Protein AF-0000000070577132 (afdb_homodimer)

Nearest PDB structures (foldseek):
  1qhw-assembly1_A  TM=9.443E-01  e=2.999E-15  Rattus norvegicus
  7ov3-assembly1_A  TM=9.153E-01  e=2.096E-15  Sus scrofa
  1qfc-assembly1_A  TM=9.302E-01  e=2.508E-15  Rattus norvegicus
  2bq8-assembly1_X  TM=9.328E-01  e=5.587E-14  Homo sapiens
  3tgh-assembly1_A  TM=8.267E-01  e=1.141E-06  Plasmodium falciparum 3D7

Sequence (304 aa):
MASCESLRGIHAGLPPLLNLRARYVLVAGHYPIYSACSHGTTKCLERDLDPLLRKYRVNAYLAGHDHDLQHIRPERRGWNVEYFISGCTNFINPSLIHRRSLPRNSLKFAWASVFSYGGFAYMEVAEDSMAITFYDSGAKVLHENVMKPRPPMASCESLRGIHAGLPPLLNLRARYVLVAGHYPIYSACSHGTTKCLERDLDPLLRKYRVNAYLAGHDHDLQHIRPERRGWNVEYFISGCTNFINPSLIHRRSLPRNSLKFAWASVFSYGGFAYMEVAEDSMAITFYDSGAKVLHENVMKPRPP

Structure (mmCIF, N/CA/C/O backbone):
data_AF-0000000070577132-model_v1
#
loop_
_entity.id
_entity.type
_entity.pdbx_description
1 polymer 'Tartrate-resistant acid phosphatase type 5'
#
loop_
_atom_site.group_PDB
_atom_site.id
_atom_site.type_symbol
_atom_site.label_atom_id
_atom_site.label_alt_id
_atom_site.label_comp_id
_atom_site.label_asym_id
_atom_site.label_entity_id
_atom_site.label_seq_id
_atom_site.pdbx_PDB_ins_code
_atom_site.Cartn_x
_atom_site.Cartn_y
_atom_site.Cartn_z
_atom_site.occupancy
_atom_site.B_iso_or_equiv
_atom_site.auth_seq_id
_atom_site.auth_comp_id
_atom_site.auth_asym_id
_atom_site.auth_atom_id
_atom_site.pdbx_PDB_model_num
ATOM 1 N N . MET A 1 1 ? 8.227 -1.391 4.902 1 36.41 1 MET A N 1
ATOM 2 C CA . MET A 1 1 ? 8.219 -2.396 3.844 1 36.41 1 MET A CA 1
ATOM 3 C C . MET A 1 1 ? 9.188 -3.531 4.16 1 36.41 1 MET A C 1
ATOM 5 O O . MET A 1 1 ? 10.328 -3.287 4.539 1 36.41 1 MET A O 1
ATOM 9 N N . ALA A 1 2 ? 8.727 -4.742 4.41 1 41.41 2 ALA A N 1
ATOM 10 C CA . ALA A 1 2 ? 9.43 -5.875 5.008 1 41.41 2 ALA A CA 1
ATOM 11 C C . ALA A 1 2 ? 10.641 -6.277 4.172 1 41.41 2 ALA A C 1
ATOM 13 O O . ALA A 1 2 ? 10.555 -6.363 2.943 1 41.41 2 ALA A O 1
ATOM 14 N N . SER A 1 3 ? 11.859 -5.941 4.707 1 47.25 3 SER A N 1
ATOM 15 C CA . SER A 1 3 ? 13.047 -6.68 4.301 1 47.25 3 SER A CA 1
ATOM 16 C C . SER A 1 3 ? 13.195 -7.977 5.09 1 47.25 3 SER A C 1
ATOM 18 O O . SER A 1 3 ? 12.469 -8.203 6.059 1 47.25 3 SER A O 1
ATOM 20 N N . CYS A 1 4 ? 14.008 -8.844 4.547 1 47.47 4 CYS A N 1
ATOM 21 C CA . CYS A 1 4 ? 14.25 -10.109 5.234 1 47.47 4 CYS A CA 1
ATOM 22 C C . CYS A 1 4 ? 14.398 -9.891 6.734 1 47.47 4 CYS A C 1
ATOM 24 O O . CYS A 1 4 ? 13.953 -10.711 7.535 1 47.47 4 CYS A O 1
ATOM 26 N N . GLU A 1 5 ? 15 -8.93 7 1 51.16 5 GLU A N 1
ATOM 27 C CA . GLU A 1 5 ? 15.273 -8.656 8.406 1 51.16 5 GLU A CA 1
ATOM 28 C C . GLU A 1 5 ? 14.023 -8.18 9.133 1 51.16 5 GLU A C 1
ATOM 30 O O . GLU A 1 5 ? 13.852 -8.438 10.328 1 51.16 5 GLU A O 1
ATOM 35 N N . SER A 1 6 ? 13.242 -7.555 8.328 1 51.38 6 SER A N 1
ATOM 36 C CA . SER A 1 6 ? 12.055 -6.969 8.93 1 51.38 6 SER A CA 1
ATOM 37 C C . SER A 1 6 ? 10.992 -8.031 9.211 1 51.38 6 SER A C 1
ATOM 39 O O . SER A 1 6 ? 10.023 -7.773 9.922 1 51.38 6 SER A O 1
ATOM 41 N N . LEU A 1 7 ? 11.094 -9.117 8.648 1 53.75 7 LEU A N 1
ATOM 42 C CA . LEU A 1 7 ? 10.156 -10.227 8.773 1 53.75 7 LEU A CA 1
ATOM 43 C C . LEU A 1 7 ? 10.016 -10.672 10.219 1 53.75 7 LEU A C 1
ATOM 45 O O . LEU A 1 7 ? 8.953 -11.148 10.633 1 53.75 7 LEU A O 1
ATOM 49 N N . ARG A 1 8 ? 11.156 -10.562 10.891 1 50.19 8 ARG A N 1
ATOM 50 C CA . ARG A 1 8 ? 11.07 -10.969 12.289 1 50.19 8 ARG A CA 1
ATOM 51 C C . ARG A 1 8 ? 10 -10.172 13.031 1 50.19 8 ARG A C 1
ATOM 53 O O . ARG A 1 8 ? 9.305 -10.711 13.898 1 50.19 8 ARG A O 1
ATOM 60 N N . GLY A 1 9 ? 9.977 -9.039 12.711 1 51.53 9 GLY A N 1
ATOM 61 C CA . GLY A 1 9 ? 8.961 -8.219 13.352 1 51.53 9 GLY A CA 1
ATOM 62 C C . GLY A 1 9 ? 7.547 -8.625 12.977 1 51.53 9 GLY A C 1
ATOM 63 O O . GLY A 1 9 ? 6.645 -8.594 13.812 1 51.53 9 GLY A O 1
ATOM 64 N N . ILE A 1 10 ? 7.375 -9.031 11.758 1 55.78 10 ILE A N 1
ATOM 65 C CA . ILE A 1 10 ? 6.047 -9.422 11.305 1 55.78 10 ILE A CA 1
ATOM 66 C C . ILE A 1 10 ? 5.629 -10.727 11.992 1 55.78 10 ILE A C 1
ATOM 68 O O . ILE A 1 10 ? 4.477 -10.875 12.398 1 55.78 10 ILE A O 1
ATOM 72 N N . HIS A 1 11 ? 6.637 -11.57 12.055 1 56.22 11 HIS A N 1
ATOM 73 C CA . HIS A 1 11 ? 6.309 -12.82 12.727 1 56.22 11 HIS A CA 1
ATOM 74 C C . HIS A 1 11 ? 5.766 -12.57 14.125 1 56.22 11 HIS A C 1
ATOM 76 O O . HIS A 1 11 ? 4.801 -13.211 14.547 1 56.22 11 HIS A O 1
ATOM 82 N N . ALA A 1 12 ? 6.496 -11.719 14.758 1 53.72 12 ALA A N 1
ATOM 83 C CA . ALA A 1 12 ? 6.125 -11.469 16.141 1 53.72 12 ALA A CA 1
ATOM 84 C C . ALA A 1 12 ? 4.855 -10.617 16.234 1 53.72 12 ALA A C 1
ATOM 86 O O . ALA A 1 12 ? 4.094 -10.727 17.188 1 53.72 12 ALA A O 1
ATOM 87 N N . GLY A 1 13 ? 4.59 -9.953 15.25 1 54.59 13 GLY A N 1
ATOM 88 C CA . GLY A 1 13 ? 3.504 -8.992 15.32 1 54.59 13 GLY A CA 1
ATOM 89 C C . GLY A 1 13 ? 2.283 -9.406 14.523 1 54.59 13 GLY A C 1
ATOM 90 O O . GLY A 1 13 ? 1.182 -8.906 14.75 1 54.59 13 GLY A O 1
ATOM 91 N N . LEU A 1 14 ? 2.465 -10.273 13.539 1 60.56 14 LEU A N 1
ATOM 92 C CA . LEU A 1 14 ? 1.368 -10.602 12.641 1 60.56 14 LEU A CA 1
ATOM 93 C C . LEU A 1 14 ? 0.233 -11.289 13.383 1 60.56 14 LEU A C 1
ATOM 95 O O . LEU A 1 14 ? -0.936 -10.938 13.211 1 60.56 14 LEU A O 1
ATOM 99 N N . PRO A 1 15 ? 0.537 -12.266 14.195 1 58.59 15 PRO A N 1
ATOM 100 C CA . PRO A 1 15 ? -0.581 -13.031 14.75 1 58.59 15 PRO A CA 1
ATOM 101 C C . PRO A 1 15 ? -1.538 -12.172 15.57 1 58.59 15 PRO A C 1
ATOM 103 O O . PRO A 1 15 ? -2.756 -12.25 15.391 1 58.59 15 PRO A O 1
ATOM 106 N N . PRO A 1 16 ? -1.049 -11.508 16.406 1 55.69 16 PRO A N 1
ATOM 107 C CA . PRO A 1 16 ? -1.986 -10.742 17.234 1 55.69 16 PRO A CA 1
ATOM 108 C C . PRO A 1 16 ? -2.729 -9.672 16.438 1 55.69 16 PRO A C 1
ATOM 110 O O . PRO A 1 16 ? -3.82 -9.25 16.844 1 55.69 16 PRO A O 1
ATOM 113 N N . LEU A 1 17 ? -2.146 -9.461 15.359 1 58.22 17 LEU A N 1
ATOM 114 C CA . LEU A 1 17 ? -2.709 -8.336 14.617 1 58.22 17 LEU A CA 1
ATOM 115 C C . LEU A 1 17 ? -3.738 -8.82 13.602 1 58.22 17 LEU A C 1
ATOM 117 O O . LEU A 1 17 ? -4.621 -8.055 13.195 1 58.22 17 LEU A O 1
ATOM 121 N N . LEU A 1 18 ? -3.484 -10.062 13.391 1 63.53 18 LEU A N 1
ATOM 122 C CA . LEU A 1 18 ? -4.438 -10.547 12.398 1 63.53 18 LEU A CA 1
ATOM 123 C C . LEU A 1 18 ? -5.762 -10.93 13.062 1 63.53 18 LEU A C 1
ATOM 125 O O . LEU A 1 18 ? -5.801 -11.812 13.922 1 63.53 18 LEU A O 1
ATOM 129 N N . ASN A 1 19 ? -6.633 -10.031 12.883 1 67.12 19 ASN A N 1
ATOM 130 C CA . ASN A 1 19 ? -8.023 -10.281 13.258 1 67.12 19 ASN A CA 1
ATOM 131 C C . ASN A 1 19 ? -8.609 -11.445 12.461 1 67.12 19 ASN A C 1
ATOM 133 O O . ASN A 1 19 ? -8.852 -11.32 11.258 1 67.12 19 ASN A O 1
ATOM 137 N N . LEU A 1 20 ? -8.812 -12.5 13.125 1 67.19 20 LEU A N 1
ATOM 138 C CA . LEU A 1 20 ? -9.32 -13.711 12.477 1 67.19 20 LEU A CA 1
ATOM 139 C C . LEU A 1 20 ? -10.727 -13.484 11.93 1 67.19 20 LEU A C 1
ATOM 141 O O . LEU A 1 20 ? -11.195 -14.234 11.078 1 67.19 20 LEU A O 1
ATOM 145 N N . ARG A 1 21 ? -11.32 -12.469 12.336 1 78 21 ARG A N 1
ATOM 146 C CA . ARG A 1 21 ? -12.688 -12.219 11.891 1 78 21 ARG A CA 1
ATOM 147 C C . ARG A 1 21 ? -12.711 -11.305 10.672 1 78 21 ARG A C 1
ATOM 149 O O . ARG A 1 21 ? -13.773 -11.07 10.086 1 78 21 ARG A O 1
ATOM 156 N N . ALA A 1 22 ? -11.562 -10.922 10.305 1 89.12 22 ALA A N 1
ATOM 157 C CA . ALA A 1 22 ? -11.523 -10.031 9.148 1 89.12 22 ALA A CA 1
ATOM 158 C C . ALA A 1 22 ? -11.938 -10.766 7.875 1 89.12 22 ALA A C 1
ATOM 160 O O . ALA A 1 22 ? -11.531 -11.914 7.648 1 89.12 22 ALA A O 1
ATOM 161 N N . ARG A 1 23 ? -12.797 -10.125 7.094 1 92.62 23 ARG A N 1
ATOM 162 C CA . ARG A 1 23 ? -13.242 -10.719 5.84 1 92.62 23 ARG A CA 1
ATOM 163 C C . ARG A 1 23 ? -12.109 -10.758 4.816 1 92.62 23 ARG A C 1
ATOM 165 O O . ARG A 1 23 ? -12.055 -11.648 3.973 1 92.62 23 ARG A O 1
ATOM 172 N N . TYR A 1 24 ? -11.25 -9.727 4.914 1 95.38 24 TYR A N 1
ATOM 173 C CA . TYR A 1 24 ? -10.086 -9.633 4.031 1 95.38 24 TYR A CA 1
ATOM 174 C C . TYR A 1 24 ? -8.828 -9.289 4.82 1 95.38 24 TYR A C 1
ATOM 176 O O . TYR A 1 24 ? -8.875 -8.492 5.758 1 95.38 24 TYR A O 1
ATOM 184 N N . VAL A 1 25 ? -7.766 -9.891 4.426 1 93.06 25 VAL A N 1
ATOM 185 C CA . VAL A 1 25 ? -6.457 -9.555 4.973 1 93.06 25 VAL A CA 1
ATOM 186 C C . VAL A 1 25 ? -5.48 -9.258 3.84 1 93.06 25 VAL A C 1
ATOM 188 O O . VAL A 1 25 ? -5.32 -10.062 2.92 1 93.06 25 VAL A O 1
ATOM 191 N N . LEU A 1 26 ? -4.895 -8.047 3.873 1 93.12 26 LEU A N 1
ATOM 192 C CA . LEU A 1 26 ? -3.871 -7.625 2.924 1 93.12 26 LEU A CA 1
ATOM 193 C C . LEU A 1 26 ? -2.541 -7.379 3.629 1 93.12 26 LEU A C 1
ATOM 195 O O . LEU A 1 26 ? -2.512 -6.828 4.73 1 93.12 26 LEU A O 1
ATOM 199 N N . VAL A 1 27 ? -1.52 -7.824 3.025 1 89.88 27 VAL A N 1
ATOM 200 C CA . VAL A 1 27 ? -0.17 -7.543 3.506 1 89.88 27 VAL A CA 1
ATOM 201 C C . VAL A 1 27 ? 0.617 -6.801 2.428 1 89.88 27 VAL A C 1
ATOM 203 O O . VAL A 1 27 ? 0.573 -7.168 1.252 1 89.88 27 VAL A O 1
ATOM 206 N N . ALA A 1 28 ? 1.258 -5.719 2.812 1 88.88 28 ALA A N 1
ATOM 207 C CA . ALA A 1 28 ? 2.051 -4.949 1.856 1 88.88 28 ALA A CA 1
ATOM 208 C C . ALA A 1 28 ? 3.514 -4.887 2.285 1 88.88 28 ALA A C 1
ATOM 210 O O . ALA A 1 28 ? 3.814 -4.695 3.467 1 88.88 28 ALA A O 1
ATOM 211 N N . GLY A 1 29 ? 4.398 -5.047 1.324 1 82.56 29 GLY A N 1
ATOM 212 C CA . GLY A 1 29 ? 5.836 -4.953 1.53 1 82.56 29 GLY A CA 1
ATOM 213 C C . GLY A 1 29 ? 6.562 -4.297 0.371 1 82.56 29 GLY A C 1
ATOM 214 O O . GLY A 1 29 ? 5.988 -4.105 -0.702 1 82.56 29 GLY A O 1
ATOM 215 N N . HIS A 1 30 ? 7.805 -3.98 0.613 1 79.5 30 HIS A N 1
ATOM 216 C CA . HIS A 1 30 ? 8.594 -3.318 -0.419 1 79.5 30 HIS A CA 1
ATOM 217 C C . HIS A 1 30 ? 9.008 -4.297 -1.513 1 79.5 30 HIS A C 1
ATOM 219 O O . HIS A 1 30 ? 8.766 -4.051 -2.697 1 79.5 30 HIS A O 1
ATOM 225 N N . TYR A 1 31 ? 9.539 -5.449 -1.028 1 83.06 31 TYR A N 1
ATOM 226 C CA . TYR A 1 31 ? 10.047 -6.422 -1.99 1 83.06 31 TYR A CA 1
ATOM 227 C C . TYR A 1 31 ? 8.977 -7.449 -2.344 1 83.06 31 TYR A C 1
ATOM 229 O O . TYR A 1 31 ? 8.234 -7.906 -1.474 1 83.06 31 TYR A O 1
ATOM 237 N N . PRO A 1 32 ? 8.984 -7.789 -3.648 1 86.19 32 PRO A N 1
ATOM 238 C CA . PRO A 1 32 ? 8.086 -8.883 -4.02 1 86.19 32 PRO A CA 1
ATOM 239 C C . PRO A 1 32 ? 8.57 -10.242 -3.518 1 86.19 32 PRO A C 1
ATOM 241 O O . PRO A 1 32 ? 9.781 -10.5 -3.49 1 86.19 32 PRO A O 1
ATOM 244 N N . ILE A 1 33 ? 7.621 -11.031 -3.055 1 87.56 33 ILE A N 1
ATOM 245 C CA . ILE A 1 33 ? 7.961 -12.422 -2.771 1 87.56 33 ILE A CA 1
ATOM 246 C C . ILE A 1 33 ? 8.258 -13.156 -4.074 1 87.56 33 ILE A C 1
ATOM 248 O O . ILE A 1 33 ? 9.312 -13.773 -4.223 1 87.56 33 ILE A O 1
ATOM 252 N N . TYR A 1 34 ? 7.34 -12.984 -5 1 87.5 34 TYR A N 1
ATOM 253 C CA . TYR A 1 34 ? 7.492 -13.508 -6.352 1 87.5 34 TYR A CA 1
ATOM 254 C C . TYR A 1 34 ? 7.555 -12.383 -7.371 1 87.5 34 TYR A C 1
ATOM 256 O O . TYR A 1 34 ? 6.785 -11.422 -7.289 1 87.5 34 TYR A O 1
ATOM 264 N N . SER A 1 35 ? 8.438 -12.508 -8.297 1 87.69 35 SER A N 1
ATOM 265 C CA . SER A 1 35 ? 8.5 -11.555 -9.398 1 87.69 35 SER A CA 1
ATOM 266 C C . SER A 1 35 ? 9.125 -12.18 -10.633 1 87.69 35 SER A C 1
ATOM 268 O O . SER A 1 35 ? 10.117 -12.914 -10.531 1 87.69 35 SER A O 1
ATOM 270 N N . ALA A 1 36 ? 8.523 -11.953 -11.695 1 86.44 36 ALA A N 1
ATOM 271 C CA . ALA A 1 36 ? 9.07 -12.414 -12.969 1 86.44 36 ALA A CA 1
ATOM 272 C C . ALA A 1 36 ? 10.102 -11.422 -13.516 1 86.44 36 ALA A C 1
ATOM 274 O O . ALA A 1 36 ? 10.836 -11.742 -14.453 1 86.44 36 ALA A O 1
ATOM 275 N N . CYS A 1 37 ? 10.164 -10.266 -12.945 1 82.44 37 CYS A N 1
ATOM 276 C CA . CYS A 1 37 ? 10.984 -9.188 -13.484 1 82.44 37 CYS A CA 1
ATOM 277 C C . CYS A 1 37 ? 12.391 -9.234 -12.898 1 82.44 37 CYS A C 1
ATOM 279 O O . CYS A 1 37 ? 12.828 -10.266 -12.391 1 82.44 37 CYS A O 1
ATOM 281 N N . SER A 1 38 ? 13.18 -8.172 -12.969 1 74.38 38 SER A N 1
ATOM 282 C CA . SER A 1 38 ? 14.617 -8.148 -12.719 1 74.38 38 SER A CA 1
ATOM 283 C C . SER A 1 38 ? 14.938 -8.523 -11.281 1 74.38 38 SER A C 1
ATOM 285 O O . SER A 1 38 ? 15.953 -9.164 -11.008 1 74.38 38 SER A O 1
ATOM 287 N N . HIS A 1 39 ? 14.156 -8.141 -10.359 1 75.75 39 HIS A N 1
ATOM 288 C CA . HIS A 1 39 ? 14.398 -8.477 -8.961 1 75.75 39 HIS A CA 1
ATOM 289 C C . HIS A 1 39 ? 14.258 -9.977 -8.719 1 75.75 39 HIS A C 1
ATOM 291 O O . HIS A 1 39 ? 15.047 -10.57 -7.977 1 75.75 39 HIS A O 1
ATOM 297 N N . GLY A 1 40 ? 13.234 -10.484 -9.375 1 80.44 40 GLY A N 1
ATOM 298 C CA . GLY A 1 40 ? 12.969 -11.898 -9.188 1 80.44 40 GLY A CA 1
ATOM 299 C C . GLY A 1 40 ? 12.352 -12.227 -7.844 1 80.44 40 GLY A C 1
ATOM 300 O O . GLY A 1 40 ? 11.883 -11.328 -7.137 1 80.44 40 GLY A O 1
ATOM 301 N N . THR A 1 41 ? 12.367 -13.5 -7.582 1 83.38 41 THR A N 1
ATOM 302 C CA . THR A 1 41 ? 11.805 -13.984 -6.328 1 83.38 41 THR A CA 1
ATOM 303 C C . THR A 1 41 ? 12.75 -13.695 -5.164 1 83.38 41 THR A C 1
ATOM 305 O O . THR A 1 41 ? 13.961 -13.898 -5.277 1 83.38 41 THR A O 1
ATOM 308 N N . THR A 1 42 ? 12.164 -13.133 -4.102 1 84.12 42 THR A N 1
ATOM 309 C CA . THR A 1 42 ? 12.945 -12.922 -2.887 1 84.12 42 THR A CA 1
ATOM 310 C C . THR A 1 42 ? 12.961 -14.188 -2.033 1 84.12 42 THR A C 1
ATOM 312 O O . THR A 1 42 ? 11.992 -14.484 -1.332 1 84.12 42 THR A O 1
ATOM 315 N N . LYS A 1 43 ? 14.055 -14.82 -1.918 1 83.81 43 LYS A N 1
ATOM 316 C CA . LYS A 1 43 ? 14.156 -16.172 -1.385 1 83.81 43 LYS A CA 1
ATOM 317 C C . LYS A 1 43 ? 13.805 -16.203 0.101 1 83.81 43 LYS A C 1
ATOM 319 O O . LYS A 1 43 ? 13.133 -17.125 0.566 1 83.81 43 LYS A O 1
ATOM 324 N N . CYS A 1 44 ? 14.273 -15.273 0.823 1 83.62 44 CYS A N 1
ATOM 325 C CA . CYS A 1 44 ? 14.008 -15.289 2.258 1 83.62 44 CYS A CA 1
ATOM 326 C C . CYS A 1 44 ? 12.523 -15.07 2.539 1 83.62 44 CYS A C 1
ATOM 328 O O . CYS A 1 44 ? 11.969 -15.68 3.453 1 83.62 44 CYS A O 1
ATOM 330 N N . LEU A 1 45 ? 11.891 -14.234 1.741 1 85 45 LEU A N 1
ATOM 331 C CA . LEU A 1 45 ? 10.461 -13.992 1.922 1 85 45 LEU A CA 1
ATOM 332 C C . LEU A 1 45 ? 9.648 -15.211 1.491 1 85 45 LEU A C 1
ATOM 334 O O . LEU A 1 45 ? 8.648 -15.547 2.125 1 85 45 LEU A O 1
ATOM 338 N N . GLU A 1 46 ? 10.07 -15.781 0.44 1 87.31 46 GLU A N 1
ATOM 339 C CA . GLU A 1 46 ? 9.406 -17 -0.004 1 87.31 46 GLU A CA 1
ATOM 340 C C . GLU A 1 46 ? 9.469 -18.078 1.068 1 87.31 46 GLU A C 1
ATOM 342 O O . GLU A 1 46 ? 8.477 -18.766 1.333 1 87.31 46 GLU A O 1
ATOM 347 N N . ARG A 1 47 ? 10.562 -18.156 1.696 1 87.12 47 ARG A N 1
ATOM 348 C CA . ARG A 1 47 ? 10.797 -19.203 2.686 1 87.12 47 ARG A CA 1
ATOM 349 C C . ARG A 1 47 ? 10.086 -18.891 3.998 1 87.12 47 ARG A C 1
ATOM 351 O O . ARG A 1 47 ? 9.477 -19.766 4.609 1 87.12 47 ARG A O 1
ATOM 358 N N . ASP A 1 48 ? 10.133 -17.609 4.387 1 85.19 48 ASP A N 1
ATOM 359 C CA . ASP A 1 48 ? 9.758 -17.297 5.762 1 85.19 48 ASP A CA 1
ATOM 360 C C . ASP A 1 48 ? 8.383 -16.641 5.82 1 85.19 48 ASP A C 1
ATOM 362 O O . ASP A 1 48 ? 7.652 -16.797 6.805 1 85.19 48 ASP A O 1
ATOM 366 N N . LEU A 1 49 ? 8.047 -15.922 4.793 1 86.75 49 LEU A N 1
ATOM 367 C CA . LEU A 1 49 ? 6.816 -15.141 4.855 1 86.75 49 LEU A CA 1
ATOM 368 C C . LEU A 1 49 ? 5.688 -15.844 4.113 1 86.75 49 LEU A C 1
ATOM 370 O O . LEU A 1 49 ? 4.547 -15.875 4.586 1 86.75 49 LEU A O 1
ATOM 374 N N . ASP A 1 50 ? 5.996 -16.438 3.012 1 88.5 50 ASP A N 1
ATOM 375 C CA . ASP A 1 50 ? 4.973 -17.047 2.16 1 88.5 50 ASP A CA 1
ATOM 376 C C . ASP A 1 50 ? 4.156 -18.078 2.936 1 88.5 50 ASP A C 1
ATOM 378 O O . ASP A 1 50 ? 2.922 -18.031 2.924 1 88.5 50 ASP A O 1
ATOM 382 N N . PRO A 1 51 ? 4.785 -19 3.672 1 88.75 51 PRO A N 1
ATOM 383 C CA . PRO A 1 51 ? 4 -19.984 4.426 1 88.75 51 PRO A CA 1
ATOM 384 C C . PRO A 1 51 ? 3.094 -19.344 5.469 1 88.75 51 PRO A C 1
ATOM 386 O O . PRO A 1 51 ? 2.002 -19.844 5.742 1 88.75 51 PRO A O 1
ATOM 389 N N . LEU A 1 52 ? 3.494 -18.219 6.023 1 86.88 52 LEU A N 1
ATOM 390 C CA . LEU A 1 52 ? 2.688 -17.516 7.02 1 86.88 52 LEU A CA 1
ATOM 391 C C . LEU A 1 52 ? 1.461 -16.891 6.379 1 86.88 52 LEU A C 1
ATOM 393 O O . LEU A 1 52 ? 0.375 -16.891 6.961 1 86.88 52 LEU A O 1
ATOM 397 N N . LEU A 1 53 ? 1.69 -16.375 5.242 1 89.5 53 LEU A N 1
ATOM 398 C CA . LEU A 1 53 ? 0.567 -15.766 4.535 1 89.5 53 LEU A CA 1
ATOM 399 C C . LEU A 1 53 ? -0.523 -16.797 4.262 1 89.5 53 LEU A C 1
ATOM 401 O O . LEU A 1 53 ? -1.712 -16.5 4.402 1 89.5 53 LEU A O 1
ATOM 405 N N . ARG A 1 54 ? -0.111 -17.953 3.912 1 89.69 54 ARG A N 1
ATOM 406 C CA . ARG A 1 54 ? -1.065 -19.016 3.641 1 89.69 54 ARG A CA 1
ATOM 407 C C . ARG A 1 54 ? -1.738 -19.5 4.922 1 89.69 54 ARG A C 1
ATOM 409 O O . ARG A 1 54 ? -2.951 -19.703 4.953 1 89.69 54 ARG A O 1
ATOM 416 N N . LYS A 1 55 ? -0.989 -19.656 5.875 1 86.94 55 LYS A N 1
ATOM 417 C CA . LYS A 1 55 ? -1.492 -20.125 7.16 1 86.94 55 LYS A CA 1
ATOM 418 C C . LYS A 1 55 ? -2.604 -19.219 7.684 1 86.94 55 LYS A C 1
ATOM 420 O O . LYS A 1 55 ? -3.596 -19.688 8.234 1 86.94 55 LYS A O 1
ATOM 425 N N . TYR A 1 56 ? -2.428 -17.938 7.445 1 88.06 56 TYR A N 1
ATOM 426 C CA . TYR A 1 56 ? -3.375 -16.984 8.023 1 88.06 56 TYR A CA 1
ATOM 427 C C . TYR A 1 56 ? -4.383 -16.516 6.973 1 88.06 56 TYR A C 1
ATOM 429 O O . TYR A 1 56 ? -5.086 -15.531 7.18 1 88.06 56 TYR A O 1
ATOM 437 N N . ARG A 1 57 ? -4.367 -17.172 5.844 1 90.62 57 ARG A N 1
ATOM 438 C CA . ARG A 1 57 ? -5.348 -16.984 4.781 1 90.62 57 ARG A CA 1
ATOM 439 C C . ARG A 1 57 ? -5.379 -15.539 4.305 1 90.62 57 ARG A C 1
ATOM 441 O O . ARG A 1 57 ? -6.453 -14.938 4.184 1 90.62 57 ARG A O 1
ATOM 448 N N . VAL A 1 58 ? -4.203 -15.055 4.094 1 92.19 58 VAL A N 1
ATOM 449 C CA . VAL A 1 58 ? -4.059 -13.711 3.531 1 92.19 58 VAL A CA 1
ATOM 450 C C . VAL A 1 58 ? -4.59 -13.695 2.102 1 92.19 58 VAL A C 1
ATOM 452 O O . VAL A 1 58 ? -4.328 -14.609 1.321 1 92.19 58 VAL A O 1
ATOM 455 N N . ASN A 1 59 ? -5.391 -12.641 1.812 1 94.44 59 ASN A N 1
ATOM 456 C CA . ASN A 1 59 ? -5.953 -12.562 0.468 1 94.44 59 ASN A CA 1
ATOM 457 C C . ASN A 1 59 ? -4.898 -12.172 -0.562 1 94.44 59 ASN A C 1
ATOM 459 O O . ASN A 1 59 ? -4.809 -12.781 -1.629 1 94.44 59 ASN A O 1
ATOM 463 N N . ALA A 1 60 ? -4.113 -11.195 -0.177 1 94.75 60 ALA A N 1
ATOM 464 C CA . ALA A 1 60 ? -3.158 -10.703 -1.167 1 94.75 60 ALA A CA 1
ATOM 465 C C . ALA A 1 60 ? -1.925 -10.109 -0.491 1 94.75 60 ALA A C 1
ATOM 467 O O . ALA A 1 60 ? -2.025 -9.508 0.581 1 94.75 60 ALA A O 1
ATOM 468 N N . TYR A 1 61 ? -0.819 -10.273 -1.116 1 92.38 61 TYR A N 1
ATOM 469 C CA . TYR A 1 61 ? 0.433 -9.594 -0.81 1 92.38 61 TYR A CA 1
ATOM 470 C C . TYR A 1 61 ? 0.756 -8.547 -1.866 1 92.38 61 TYR A C 1
ATOM 472 O O . TYR A 1 61 ? 0.831 -8.859 -3.057 1 92.38 61 TYR A O 1
ATOM 480 N N . LEU A 1 62 ? 0.894 -7.324 -1.437 1 91.38 62 LEU A N 1
ATOM 481 C CA . LEU A 1 62 ? 1.144 -6.195 -2.326 1 91.38 62 LEU A CA 1
ATOM 482 C C . LEU A 1 62 ? 2.586 -5.715 -2.201 1 91.38 62 LEU A C 1
ATOM 484 O O . LEU A 1 62 ? 3.084 -5.516 -1.091 1 91.38 62 LEU A O 1
ATOM 488 N N . ALA A 1 63 ? 3.217 -5.559 -3.369 1 86.56 63 ALA A N 1
ATOM 489 C CA . ALA A 1 63 ? 4.602 -5.094 -3.346 1 86.56 63 ALA A CA 1
ATOM 490 C C . ALA A 1 63 ? 4.855 -4.082 -4.461 1 86.56 63 ALA A C 1
ATOM 492 O O . ALA A 1 63 ? 4.062 -3.963 -5.395 1 86.56 63 ALA A O 1
ATOM 493 N N . GLY A 1 64 ? 5.926 -3.406 -4.262 1 79.94 64 GLY A N 1
ATOM 494 C CA . GLY A 1 64 ? 6.461 -2.539 -5.297 1 79.94 64 GLY A CA 1
ATOM 495 C C . GLY A 1 64 ? 7.859 -2.932 -5.742 1 79.94 64 GLY A C 1
ATOM 496 O O . GLY A 1 64 ? 8.117 -4.102 -6.031 1 79.94 64 GLY A O 1
ATOM 497 N N . HIS A 1 65 ? 8.773 -2.033 -5.891 1 66.25 65 HIS A N 1
ATOM 498 C CA . HIS A 1 65 ? 10.203 -2.193 -6.141 1 66.25 65 HIS A CA 1
ATOM 499 C C . HIS A 1 65 ? 10.477 -2.449 -7.621 1 66.25 65 HIS A C 1
ATOM 501 O O . HIS A 1 65 ? 11.336 -1.802 -8.219 1 66.25 65 HIS A O 1
ATOM 507 N N . ASP A 1 66 ? 9.805 -3.494 -8.18 1 65.5 66 ASP A N 1
ATOM 508 C CA . ASP A 1 66 ? 9.953 -3.668 -9.617 1 65.5 66 ASP A CA 1
ATOM 509 C C . ASP A 1 66 ? 9.117 -2.646 -10.383 1 65.5 66 ASP A C 1
ATOM 511 O O . ASP A 1 66 ? 8.016 -2.287 -9.945 1 65.5 66 ASP A O 1
ATOM 515 N N . HIS A 1 67 ? 9.586 -2.227 -11.391 1 69.62 67 HIS A N 1
ATOM 516 C CA . HIS A 1 67 ? 8.969 -1.118 -12.109 1 69.62 67 HIS A CA 1
ATOM 517 C C . HIS A 1 67 ? 8.047 -1.622 -13.211 1 69.62 67 HIS A C 1
ATOM 519 O O . HIS A 1 67 ? 8.219 -1.259 -14.383 1 69.62 67 HIS A O 1
ATOM 525 N N . ASP A 1 68 ? 7.203 -2.49 -12.812 1 79.62 68 ASP A N 1
ATOM 526 C CA . ASP A 1 68 ? 6.172 -3.039 -13.688 1 79.62 68 ASP A CA 1
ATOM 527 C C . ASP A 1 68 ? 4.941 -3.459 -12.883 1 79.62 68 ASP A C 1
ATOM 529 O O . ASP A 1 68 ? 4.848 -3.18 -11.688 1 79.62 68 ASP A O 1
ATOM 533 N N . LEU A 1 69 ? 3.902 -4.016 -13.672 1 86.31 69 LEU A N 1
ATOM 534 C CA . LEU A 1 69 ? 2.699 -4.566 -13.055 1 86.31 69 LEU A CA 1
ATOM 535 C C . LEU A 1 69 ? 2.658 -6.082 -13.211 1 86.31 69 LEU A C 1
ATOM 537 O O . LEU A 1 69 ? 2.826 -6.605 -14.312 1 86.31 69 LEU A O 1
ATOM 541 N N . GLN A 1 70 ? 2.516 -6.77 -12.07 1 89 70 GLN A N 1
ATOM 542 C CA . GLN A 1 70 ? 2.438 -8.227 -12.133 1 89 70 GLN A CA 1
ATOM 543 C C . GLN A 1 70 ? 1.325 -8.758 -11.234 1 89 70 GLN A C 1
ATOM 545 O O . GLN A 1 70 ? 1.064 -8.195 -10.164 1 89 70 GLN A O 1
ATOM 550 N N . HIS A 1 71 ? 0.696 -9.812 -11.703 1 93.62 71 HIS A N 1
ATOM 551 C CA . HIS A 1 71 ? -0.194 -10.648 -10.906 1 93.62 71 HIS A CA 1
ATOM 552 C C . HIS A 1 71 ? 0.243 -12.109 -10.945 1 93.62 71 HIS A C 1
ATOM 554 O O . HIS A 1 71 ? 0.242 -12.734 -12.016 1 93.62 71 HIS A O 1
ATOM 560 N N . ILE A 1 72 ? 0.69 -12.617 -9.781 1 92 72 ILE A N 1
ATOM 561 C CA . ILE A 1 72 ? 1.15 -13.992 -9.656 1 92 72 ILE A CA 1
ATOM 562 C C . ILE A 1 72 ? 0.263 -14.75 -8.664 1 92 72 ILE A C 1
ATOM 564 O O . ILE A 1 72 ? -0.013 -14.258 -7.57 1 92 72 ILE A O 1
ATOM 568 N N . ARG A 1 73 ? -0.209 -15.906 -9.047 1 94.25 73 ARG A N 1
ATOM 569 C CA . ARG A 1 73 ? -1.043 -16.75 -8.195 1 94.25 73 ARG A CA 1
ATOM 570 C C . ARG A 1 73 ? -0.638 -18.219 -8.312 1 94.25 73 ARG A C 1
ATOM 572 O O . ARG A 1 73 ? -1.124 -18.938 -9.188 1 94.25 73 ARG A O 1
ATOM 579 N N . PRO A 1 74 ? 0.195 -18.578 -7.355 1 89.38 74 PRO A N 1
ATOM 580 C CA . PRO A 1 74 ? 0.502 -20 -7.34 1 89.38 74 PRO A CA 1
ATOM 581 C C . PRO A 1 74 ? -0.715 -20.859 -7.008 1 89.38 74 PRO A C 1
ATOM 583 O O . PRO A 1 74 ? -1.535 -20.484 -6.168 1 89.38 74 PRO A O 1
ATOM 586 N N . GLU A 1 75 ? -0.937 -21.875 -7.75 1 85.75 75 GLU A N 1
ATOM 587 C CA . GLU A 1 75 ? -2.012 -22.812 -7.449 1 85.75 75 GLU A CA 1
ATOM 588 C C . GLU A 1 75 ? -1.566 -23.844 -6.414 1 85.75 75 GLU A C 1
ATOM 590 O O . GLU A 1 75 ? -0.628 -24.609 -6.656 1 85.75 75 GLU A O 1
ATOM 595 N N . ARG A 1 76 ? -2.121 -23.75 -5.312 1 83.12 76 ARG A N 1
ATOM 596 C CA . ARG A 1 76 ? -1.809 -24.688 -4.238 1 83.12 76 ARG A CA 1
ATOM 597 C C . ARG A 1 76 ? -3.082 -25.281 -3.641 1 83.12 76 ARG A C 1
ATOM 599 O O . ARG A 1 76 ? -4.184 -24.797 -3.904 1 83.12 76 ARG A O 1
ATOM 606 N N . ARG A 1 77 ? -2.857 -26.328 -2.977 1 85.44 77 ARG A N 1
ATOM 607 C CA . ARG A 1 77 ? -3.979 -26.891 -2.225 1 85.44 77 ARG A CA 1
ATOM 608 C C . ARG A 1 77 ? -4.348 -25.984 -1.051 1 85.44 77 ARG A C 1
ATOM 610 O O . ARG A 1 77 ? -3.471 -25.484 -0.339 1 85.44 77 ARG A O 1
ATOM 617 N N . GLY A 1 78 ? -5.594 -25.766 -0.926 1 86.19 78 GLY A N 1
ATOM 618 C CA . GLY A 1 78 ? -6.047 -24.938 0.181 1 86.19 78 GLY A CA 1
ATOM 619 C C . GLY A 1 78 ? -6.242 -23.484 -0.202 1 86.19 78 GLY A C 1
ATOM 620 O O . GLY A 1 78 ? -6.852 -23.188 -1.23 1 86.19 78 GLY A O 1
ATOM 621 N N . TRP A 1 79 ? -5.707 -22.578 0.682 1 86.56 79 TRP A N 1
ATOM 622 C CA . TRP A 1 79 ? -5.898 -21.141 0.455 1 86.56 79 TRP A CA 1
ATOM 623 C C . TRP A 1 79 ? -4.848 -20.594 -0.511 1 86.56 79 TRP A C 1
ATOM 625 O O . TRP A 1 79 ? -3.658 -20.891 -0.371 1 86.56 79 TRP A O 1
ATOM 635 N N . ASN A 1 80 ? -5.293 -19.828 -1.429 1 88.75 80 ASN A N 1
ATOM 636 C CA . ASN A 1 80 ? -4.398 -19.203 -2.393 1 88.75 80 ASN A CA 1
ATOM 637 C C . ASN A 1 80 ? -4.191 -17.719 -2.076 1 88.75 80 ASN A C 1
ATOM 639 O O . ASN A 1 80 ? -5.152 -16.953 -2.018 1 88.75 80 ASN A O 1
ATOM 643 N N . VAL A 1 81 ? -2.979 -17.375 -1.895 1 92.38 81 VAL A N 1
ATOM 644 C CA . VAL A 1 81 ? -2.602 -15.969 -1.767 1 92.38 81 VAL A CA 1
ATOM 645 C C . VAL A 1 81 ? -2.309 -15.383 -3.146 1 92.38 81 VAL A C 1
ATOM 647 O O . VAL A 1 81 ? -1.654 -16.016 -3.973 1 92.38 81 VAL A O 1
ATOM 650 N N . GLU A 1 82 ? -2.863 -14.258 -3.406 1 95.38 82 GLU A N 1
ATOM 651 C CA . GLU A 1 82 ? -2.549 -13.555 -4.645 1 95.38 82 GLU A CA 1
ATOM 652 C C . GLU A 1 82 ? -1.424 -12.547 -4.434 1 95.38 82 GLU A C 1
ATOM 654 O O . GLU A 1 82 ? -1.417 -11.812 -3.441 1 95.38 82 GLU A O 1
ATOM 659 N N . TYR A 1 83 ? -0.463 -12.531 -5.371 1 93.38 83 TYR A N 1
ATOM 660 C CA . TYR A 1 83 ? 0.677 -11.625 -5.289 1 93.38 83 TYR A CA 1
ATOM 661 C C . TYR A 1 83 ? 0.613 -10.562 -6.383 1 93.38 83 TYR A C 1
ATOM 663 O O . TYR A 1 83 ? 0.537 -10.891 -7.57 1 93.38 83 TYR A O 1
ATOM 671 N N . PHE A 1 84 ? 0.622 -9.336 -5.918 1 93.12 84 PHE A N 1
ATOM 672 C CA . PHE A 1 84 ? 0.567 -8.227 -6.867 1 93.12 84 PHE A CA 1
ATOM 673 C C . PHE A 1 84 ? 1.794 -7.336 -6.73 1 93.12 84 PHE A C 1
ATOM 675 O O . PHE A 1 84 ? 2.244 -7.055 -5.613 1 93.12 84 PHE A O 1
ATOM 682 N N . ILE A 1 85 ? 2.344 -6.945 -7.867 1 86.69 85 ILE A N 1
ATOM 683 C CA . ILE A 1 85 ? 3.393 -5.934 -7.938 1 86.69 85 ILE A CA 1
ATOM 684 C C . ILE A 1 85 ? 2.893 -4.727 -8.727 1 86.69 85 ILE A C 1
ATOM 686 O O . ILE A 1 85 ? 2.359 -4.871 -9.828 1 86.69 85 ILE A O 1
ATOM 690 N N . SER A 1 86 ? 2.965 -3.645 -8.117 1 84.19 86 SER A N 1
ATOM 691 C CA . SER A 1 86 ? 2.666 -2.383 -8.781 1 84.19 86 SER A CA 1
ATOM 692 C C . SER A 1 86 ? 3.814 -1.392 -8.633 1 84.19 86 SER A C 1
ATOM 694 O O . SER A 1 86 ? 3.924 -0.711 -7.613 1 84.19 86 SER A O 1
ATOM 696 N N . GLY A 1 87 ? 4.848 -1.322 -9.445 1 65.25 87 GLY A N 1
ATOM 697 C CA . GLY A 1 87 ? 6.004 -0.445 -9.367 1 65.25 87 GLY A CA 1
ATOM 698 C C . GLY A 1 87 ? 6.215 0.377 -10.625 1 65.25 87 GLY A C 1
ATOM 699 O O . GLY A 1 87 ? 7.352 0.722 -10.961 1 65.25 87 GLY A O 1
ATOM 700 N N . CYS A 1 88 ? 5.238 0.801 -11.438 1 55.12 88 CYS A N 1
ATOM 701 C CA . CYS A 1 88 ? 5.461 1.302 -12.789 1 55.12 88 CYS A CA 1
ATOM 702 C C . CYS A 1 88 ? 5.684 2.809 -12.781 1 55.12 88 CYS A C 1
ATOM 704 O O . CYS A 1 88 ? 5.637 3.451 -13.828 1 55.12 88 CYS A O 1
ATOM 706 N N . THR A 1 89 ? 6.023 3.348 -11.758 1 52.75 89 THR A N 1
ATOM 707 C CA . THR A 1 89 ? 5.957 4.785 -11.992 1 52.75 89 THR A CA 1
ATOM 708 C C . THR A 1 89 ? 7.27 5.297 -12.57 1 52.75 89 THR A C 1
ATOM 710 O O . THR A 1 89 ? 7.281 5.941 -13.625 1 52.75 89 THR A O 1
ATOM 713 N N . ASN A 1 90 ? 8.492 5.34 -11.938 1 51.97 90 ASN A N 1
ATOM 714 C CA . ASN A 1 90 ? 9.562 6.184 -12.445 1 51.97 90 ASN A CA 1
ATOM 715 C C . ASN A 1 90 ? 10.359 5.477 -13.539 1 51.97 90 ASN A C 1
ATOM 717 O O . ASN A 1 90 ? 10.703 6.086 -14.555 1 51.97 90 ASN A O 1
ATOM 721 N N . PHE A 1 91 ? 10.766 4.328 -13.406 1 57.88 91 PHE A N 1
ATOM 722 C CA . PHE A 1 91 ? 11.539 3.57 -14.383 1 57.88 91 PHE A CA 1
ATOM 723 C C . PHE A 1 91 ? 10.812 2.291 -14.773 1 57.88 91 PHE A C 1
ATOM 725 O O . PHE A 1 91 ? 10.258 1.598 -13.922 1 57.88 91 PHE A O 1
ATOM 732 N N . ILE A 1 92 ? 10.562 2.238 -16.156 1 59.03 92 ILE A N 1
ATOM 733 C CA . ILE A 1 92 ? 9.852 1.074 -16.672 1 59.03 92 ILE A CA 1
ATOM 734 C C . ILE A 1 92 ? 10.852 -0.012 -17.062 1 59.03 92 ILE A C 1
ATOM 736 O O . ILE A 1 92 ? 11.859 0.268 -17.703 1 59.03 92 ILE A O 1
ATOM 740 N N . ASN A 1 93 ? 10.75 -1.196 -16.578 1 64.5 93 ASN A N 1
ATOM 741 C CA . ASN A 1 93 ? 11.531 -2.375 -16.938 1 64.5 93 ASN A CA 1
ATOM 742 C C . ASN A 1 93 ? 10.641 -3.514 -17.422 1 64.5 93 ASN A C 1
ATOM 744 O O . ASN A 1 93 ? 10.016 -4.203 -16.609 1 64.5 93 ASN A O 1
ATOM 748 N N . PRO A 1 94 ? 10.641 -3.809 -18.719 1 68.44 94 PRO A N 1
ATOM 749 C CA . PRO A 1 94 ? 9.758 -4.844 -19.266 1 68.44 94 PRO A CA 1
ATOM 750 C C . PRO A 1 94 ? 10.383 -6.238 -19.203 1 68.44 94 PRO A C 1
ATOM 752 O O . PRO A 1 94 ? 9.758 -7.215 -19.625 1 68.44 94 PRO A O 1
ATOM 755 N N . SER A 1 95 ? 11.531 -6.359 -18.656 1 70.12 95 SER A N 1
ATOM 756 C CA . SER A 1 95 ? 12.227 -7.645 -18.656 1 70.12 95 SER A CA 1
ATOM 757 C C . SER A 1 95 ? 11.508 -8.664 -17.766 1 70.12 95 SER A C 1
ATOM 759 O O . SER A 1 95 ? 11.117 -8.344 -16.641 1 70.12 95 SER A O 1
ATOM 761 N N . LEU A 1 96 ? 11.227 -9.875 -18.312 1 73.69 96 LEU A N 1
ATOM 762 C CA . LEU A 1 96 ? 10.703 -11 -17.547 1 73.69 96 LEU A CA 1
ATOM 763 C C . LEU A 1 96 ? 11.75 -12.102 -17.406 1 73.69 96 LEU A C 1
ATOM 765 O O . LEU A 1 96 ? 11.438 -13.281 -17.594 1 73.69 96 LEU A O 1
ATOM 769 N N . ILE A 1 97 ? 12.938 -11.695 -17.062 1 74.56 97 ILE A N 1
ATOM 770 C CA . ILE A 1 97 ? 14.086 -12.594 -17.062 1 74.56 97 ILE A CA 1
ATOM 771 C C . ILE A 1 97 ? 13.906 -13.672 -16 1 74.56 97 ILE A C 1
ATOM 773 O O . ILE A 1 97 ? 14.508 -14.75 -16.094 1 74.56 97 ILE A O 1
ATOM 777 N N . HIS A 1 98 ? 12.992 -13.5 -15.055 1 78.25 98 HIS A N 1
ATOM 778 C CA . HIS A 1 98 ? 12.836 -14.469 -13.977 1 78.25 98 HIS A CA 1
ATOM 779 C C . HIS A 1 98 ? 11.484 -15.164 -14.047 1 78.25 98 HIS A C 1
ATOM 781 O O . HIS A 1 98 ? 11 -15.688 -13.039 1 78.25 98 HIS A O 1
ATOM 787 N N . ARG A 1 99 ? 10.867 -15.094 -15.109 1 74.75 99 ARG A N 1
ATOM 788 C CA . ARG A 1 99 ? 9.57 -15.734 -15.289 1 74.75 99 ARG A CA 1
ATOM 789 C C . ARG A 1 99 ? 9.656 -17.234 -14.977 1 74.75 99 ARG A C 1
ATOM 791 O O . ARG A 1 99 ? 8.742 -17.797 -14.367 1 74.75 99 ARG A O 1
ATOM 798 N N . ARG A 1 100 ? 10.773 -17.812 -15.289 1 77.81 100 ARG A N 1
ATOM 799 C CA . ARG A 1 100 ? 10.906 -19.25 -15.156 1 77.81 100 ARG A CA 1
ATOM 800 C C . ARG A 1 100 ? 11.133 -19.656 -13.703 1 77.81 100 ARG A C 1
ATOM 802 O O . ARG A 1 100 ? 10.992 -20.828 -13.352 1 77.81 100 ARG A O 1
ATOM 809 N N . SER A 1 101 ? 11.445 -18.656 -12.914 1 78.5 101 SER A N 1
ATOM 810 C CA . SER A 1 101 ? 11.688 -18.969 -11.516 1 78.5 101 SER A CA 1
ATOM 811 C C . SER A 1 101 ? 10.383 -18.984 -10.719 1 78.5 101 SER A C 1
ATOM 813 O O . SER A 1 101 ? 10.367 -19.406 -9.562 1 78.5 101 SER A O 1
ATOM 815 N N . LEU A 1 102 ? 9.359 -18.578 -11.32 1 80.44 102 LEU A N 1
ATOM 816 C CA . LEU A 1 102 ? 8.07 -18.562 -10.648 1 80.44 102 LEU A CA 1
ATOM 817 C C . LEU A 1 102 ? 7.465 -19.969 -10.609 1 80.44 102 LEU A C 1
ATOM 819 O O . LEU A 1 102 ? 7.785 -20.812 -11.445 1 80.44 102 LEU A O 1
ATOM 823 N N . PRO A 1 103 ? 6.648 -20.219 -9.594 1 78.62 103 PRO A N 1
ATOM 824 C CA . PRO A 1 103 ? 5.891 -21.469 -9.664 1 78.62 103 PRO A CA 1
ATOM 825 C C . PRO A 1 103 ? 5.168 -21.656 -10.992 1 78.62 103 PRO A C 1
ATOM 827 O O . PRO A 1 103 ? 4.746 -20.672 -11.609 1 78.62 103 PRO A O 1
ATOM 830 N N . ARG A 1 104 ? 5.004 -22.859 -11.328 1 81.69 104 ARG A N 1
ATOM 831 C CA . ARG A 1 104 ? 4.395 -23.172 -12.617 1 81.69 104 ARG A CA 1
ATOM 832 C C . ARG A 1 104 ? 3.004 -22.562 -12.727 1 81.69 104 ARG A C 1
ATOM 834 O O . ARG A 1 104 ? 2.217 -22.625 -11.781 1 81.69 104 ARG A O 1
ATOM 841 N N . ASN A 1 105 ? 2.715 -21.906 -13.875 1 83.25 105 ASN A N 1
ATOM 842 C CA . ASN A 1 105 ? 1.417 -21.359 -14.266 1 83.25 105 ASN A CA 1
ATOM 843 C C . ASN A 1 105 ? 0.926 -20.312 -13.266 1 83.25 105 ASN A C 1
ATOM 845 O O . ASN A 1 105 ? -0.28 -20.156 -13.07 1 83.25 105 ASN A O 1
ATOM 849 N N . SER A 1 106 ? 1.898 -19.625 -12.688 1 85.19 106 SER A N 1
ATOM 850 C CA . SER A 1 106 ? 1.484 -18.734 -11.625 1 85.19 106 SER A CA 1
ATOM 851 C C . SER A 1 106 ? 1.431 -17.281 -12.109 1 85.19 106 SER A C 1
ATOM 853 O O . SER A 1 106 ? 0.77 -16.438 -11.5 1 85.19 106 SER A O 1
ATOM 855 N N . LEU A 1 107 ? 2.115 -16.953 -13.141 1 88.25 107 LEU A N 1
ATOM 856 C CA . LEU A 1 107 ? 2.096 -15.586 -13.648 1 88.25 107 LEU A CA 1
ATOM 857 C C . LEU A 1 107 ? 0.809 -15.312 -14.414 1 88.25 107 LEU A C 1
ATOM 859 O O . LEU A 1 107 ? 0.664 -15.742 -15.562 1 88.25 107 LEU A O 1
ATOM 863 N N . LYS A 1 108 ? -0.103 -14.555 -13.938 1 90.62 108 LYS A N 1
ATOM 864 C CA . LYS A 1 108 ? -1.411 -14.312 -14.539 1 90.62 108 LYS A CA 1
ATOM 865 C C . LYS A 1 108 ? -1.402 -13.031 -15.367 1 90.62 108 LYS A C 1
ATOM 867 O O . LYS A 1 108 ? -2.252 -12.844 -16.25 1 90.62 108 LYS A O 1
ATOM 872 N N . PHE A 1 109 ? -0.497 -12.234 -15.07 1 91.12 109 PHE A N 1
ATOM 873 C CA . PHE A 1 109 ? -0.422 -10.969 -15.781 1 91.12 109 PHE A CA 1
ATOM 874 C C . PHE A 1 109 ? 0.926 -10.297 -15.555 1 91.12 109 PHE A C 1
ATOM 876 O O . PHE A 1 109 ? 1.445 -10.297 -14.438 1 91.12 109 PHE A O 1
ATOM 883 N N . ALA A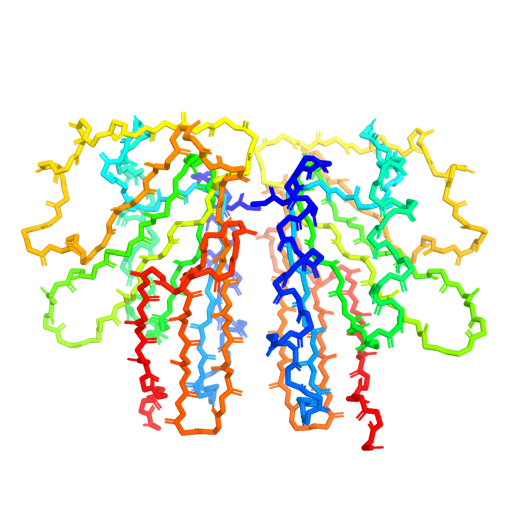 1 110 ? 1.509 -9.766 -16.578 1 84.56 110 ALA A N 1
ATOM 884 C CA . ALA A 1 110 ? 2.693 -8.914 -16.5 1 84.56 110 ALA A CA 1
ATOM 885 C C . ALA A 1 110 ? 2.643 -7.816 -17.562 1 84.56 110 ALA A C 1
ATOM 887 O O . ALA A 1 110 ? 2.264 -8.07 -18.719 1 84.56 110 ALA A O 1
ATOM 888 N N . TRP A 1 111 ? 2.99 -6.637 -17.156 1 81.5 111 TRP A N 1
ATOM 889 C CA . TRP A 1 111 ? 2.912 -5.523 -18.094 1 81.5 111 TRP A CA 1
ATOM 890 C C . TRP A 1 111 ? 3.92 -4.438 -17.75 1 81.5 111 TRP A C 1
ATOM 892 O O . TRP A 1 111 ? 4.09 -4.102 -16.562 1 81.5 111 TRP A O 1
ATOM 902 N N . ALA A 1 112 ? 4.633 -4.051 -18.703 1 75.88 112 ALA A N 1
ATOM 903 C CA . ALA A 1 112 ? 5.473 -2.855 -18.609 1 75.88 112 ALA A CA 1
ATOM 904 C C . ALA A 1 112 ? 5.488 -2.098 -19.938 1 75.88 112 ALA A C 1
ATOM 906 O O . ALA A 1 112 ? 5.559 -2.705 -21.016 1 75.88 112 ALA A O 1
ATOM 907 N N . SER A 1 113 ? 5.141 -0.892 -19.812 1 67.69 113 SER A N 1
ATOM 908 C CA . SER A 1 113 ? 5.23 -0.127 -21.047 1 67.69 113 SER A CA 1
ATOM 909 C C . SER A 1 113 ? 6.242 1.008 -20.922 1 67.69 113 SER A C 1
ATOM 911 O O . SER A 1 113 ? 6.098 1.887 -20.078 1 67.69 113 SER A O 1
ATOM 913 N N . VAL A 1 114 ? 7.184 0.868 -21.781 1 60.38 114 VAL A N 1
ATOM 914 C CA . VAL A 1 114 ? 8.211 1.904 -21.828 1 60.38 114 VAL A CA 1
ATOM 915 C C . VAL A 1 114 ? 7.625 3.182 -22.438 1 60.38 114 VAL A C 1
ATOM 917 O O . VAL A 1 114 ? 8.211 4.258 -22.297 1 60.38 114 VAL A O 1
ATOM 920 N N . PHE A 1 115 ? 6.52 2.951 -22.984 1 57.88 115 PHE A N 1
ATOM 921 C CA . PHE A 1 115 ? 5.93 4.094 -23.656 1 57.88 115 PHE A CA 1
ATOM 922 C C . PHE A 1 115 ? 4.84 4.73 -22.812 1 57.88 115 PHE A C 1
ATOM 924 O O . PHE A 1 115 ? 4.281 5.766 -23.172 1 57.88 115 PHE A O 1
ATOM 931 N N . SER A 1 116 ? 4.633 4.117 -21.719 1 61.34 116 SER A N 1
ATOM 932 C CA . SER A 1 116 ? 3.602 4.656 -20.828 1 61.34 116 SER A CA 1
ATOM 933 C C . SER A 1 116 ? 4.203 5.164 -19.531 1 61.34 116 SER A C 1
ATOM 935 O O . SER A 1 116 ? 5.344 4.832 -19.188 1 61.34 116 SER A O 1
ATOM 937 N N . TYR A 1 117 ? 3.623 6.203 -19.062 1 63.41 117 TYR A N 1
ATOM 938 C CA . TYR A 1 117 ? 4.066 6.789 -17.797 1 63.41 117 TYR A CA 1
ATOM 939 C C . TYR A 1 117 ? 3.752 5.867 -16.625 1 63.41 117 TYR A C 1
ATOM 941 O O . TYR A 1 117 ? 3.57 6.328 -15.5 1 63.41 117 TYR A O 1
ATOM 949 N N . GLY A 1 118 ? 3.645 4.551 -17.078 1 72.88 118 GLY A N 1
ATOM 950 C CA . GLY A 1 118 ? 3.439 3.609 -15.984 1 72.88 118 GLY A CA 1
ATOM 951 C C . GLY A 1 118 ? 1.98 3.248 -15.773 1 72.88 118 GLY A C 1
ATOM 952 O O . GLY A 1 118 ? 1.168 3.367 -16.688 1 72.88 118 GLY A O 1
ATOM 953 N N . GLY A 1 119 ? 1.741 2.57 -14.703 1 78.75 119 GLY A N 1
ATOM 954 C CA . GLY A 1 119 ? 0.404 2.133 -14.336 1 78.75 119 GLY A CA 1
ATOM 955 C C . GLY A 1 119 ? 0.151 2.17 -12.844 1 78.75 119 GLY A C 1
ATOM 956 O O . GLY A 1 119 ? 1.004 2.619 -12.078 1 78.75 119 GLY A O 1
ATOM 957 N N . PHE A 1 120 ? -1.107 1.879 -12.516 1 83.38 120 PHE A N 1
ATOM 958 C CA . PHE A 1 120 ? -1.47 1.83 -11.102 1 83.38 120 PHE A CA 1
ATOM 959 C C . PHE A 1 120 ? -2.506 0.742 -10.844 1 83.38 120 PHE A C 1
ATOM 961 O O . PHE A 1 120 ? -3.123 0.232 -11.781 1 83.38 120 PHE A O 1
ATOM 968 N N . ALA A 1 121 ? -2.562 0.412 -9.625 1 88.62 121 ALA A N 1
ATOM 969 C CA . ALA A 1 121 ? -3.568 -0.553 -9.195 1 88.62 121 ALA A CA 1
ATOM 970 C C . ALA A 1 121 ? -4.707 0.139 -8.445 1 88.62 121 ALA A C 1
ATOM 972 O O . ALA A 1 121 ? -4.473 1.062 -7.664 1 88.62 121 ALA A O 1
ATOM 973 N N . TYR A 1 122 ? -5.887 -0.301 -8.797 1 89.44 122 TYR A N 1
ATOM 974 C CA . TYR A 1 122 ? -7.094 0.14 -8.109 1 89.44 122 TYR A CA 1
ATOM 975 C C . TYR A 1 122 ? -7.801 -1.033 -7.438 1 89.44 122 TYR A C 1
ATOM 977 O O . TYR A 1 122 ? -8.023 -2.072 -8.062 1 89.44 122 TYR A O 1
ATOM 985 N N . MET A 1 123 ? -8.109 -0.809 -6.113 1 92.62 123 MET A N 1
ATOM 986 C CA . MET A 1 123 ? -8.773 -1.889 -5.387 1 92.62 123 MET A CA 1
ATOM 987 C C . MET A 1 123 ? -10.102 -1.417 -4.801 1 92.62 123 MET A C 1
ATOM 989 O O . MET A 1 123 ? -10.18 -0.323 -4.238 1 92.62 123 MET A O 1
ATOM 993 N N . GLU A 1 124 ? -11.078 -2.266 -4.992 1 92.94 124 GLU A N 1
ATOM 994 C CA . GLU A 1 124 ? -12.383 -2.072 -4.363 1 92.94 124 GLU A CA 1
ATOM 995 C C . GLU A 1 124 ? -12.711 -3.215 -3.402 1 92.94 124 GLU A C 1
ATOM 997 O O . GLU A 1 124 ? -12.695 -4.383 -3.795 1 92.94 124 GLU A O 1
ATOM 1002 N N . VAL A 1 125 ? -12.93 -2.818 -2.18 1 93.44 125 VAL A N 1
ATOM 1003 C CA . VAL A 1 125 ? -13.258 -3.807 -1.158 1 93.44 125 VAL A CA 1
ATOM 1004 C C . VAL A 1 125 ? -14.719 -3.656 -0.74 1 93.44 125 VAL A C 1
ATOM 1006 O O . VAL A 1 125 ? -15.117 -2.615 -0.212 1 93.44 125 VAL A O 1
ATOM 1009 N N . ALA A 1 126 ? -15.492 -4.672 -1.037 1 92.44 126 ALA A N 1
ATOM 1010 C CA . ALA A 1 126 ? -16.891 -4.75 -0.643 1 92.44 126 ALA A CA 1
ATOM 1011 C C . ALA A 1 126 ? -17.125 -5.918 0.31 1 92.44 126 ALA A C 1
ATOM 1013 O O . ALA A 1 126 ? -16.203 -6.664 0.633 1 92.44 126 ALA A O 1
ATOM 1014 N N . GLU A 1 127 ? -18.328 -6.008 0.755 1 90.25 127 GLU A N 1
ATOM 1015 C CA . GLU A 1 127 ? -18.656 -7.047 1.724 1 90.25 127 GLU A CA 1
ATOM 1016 C C . GLU A 1 127 ? -18.469 -8.438 1.124 1 90.25 127 GLU A C 1
ATOM 1018 O O . GLU A 1 127 ? -18.016 -9.359 1.808 1 90.25 127 GLU A O 1
ATOM 1023 N N . ASP A 1 128 ? -18.703 -8.531 -0.155 1 91.88 128 ASP A N 1
ATOM 1024 C CA . ASP A 1 128 ? -18.766 -9.875 -0.71 1 91.88 128 ASP A CA 1
ATOM 1025 C C . ASP A 1 128 ? -17.609 -10.133 -1.678 1 91.88 128 ASP A C 1
ATOM 1027 O O . ASP A 1 128 ? -17.391 -11.266 -2.094 1 91.88 128 ASP A O 1
ATOM 1031 N N . SER A 1 129 ? -16.938 -9.031 -2.014 1 94.38 129 SER A N 1
ATOM 1032 C CA . SER A 1 129 ? -15.844 -9.234 -2.965 1 94.38 129 SER A CA 1
ATOM 1033 C C . SER A 1 129 ? -14.805 -8.125 -2.857 1 94.38 129 SER A C 1
ATOM 1035 O O . SER A 1 129 ? -15.117 -7.004 -2.439 1 94.38 129 SER A O 1
ATOM 1037 N N . MET A 1 130 ? -13.648 -8.5 -3.184 1 95.44 130 MET A N 1
ATOM 1038 C CA . MET A 1 130 ? -12.539 -7.562 -3.334 1 95.44 130 MET A CA 1
ATOM 1039 C C . MET A 1 130 ? -11.938 -7.652 -4.73 1 95.44 130 MET A C 1
ATOM 1041 O O . MET A 1 130 ? -11.5 -8.727 -5.156 1 95.44 130 MET A O 1
ATOM 1045 N N . ALA A 1 131 ? -11.992 -6.535 -5.402 1 95.62 131 ALA A N 1
ATOM 1046 C CA . ALA A 1 131 ? -11.523 -6.531 -6.781 1 95.62 131 ALA A CA 1
ATOM 1047 C C . ALA A 1 131 ? -10.297 -5.637 -6.938 1 95.62 131 ALA A C 1
ATOM 1049 O O . ALA A 1 131 ? -10.234 -4.543 -6.363 1 95.62 131 ALA A O 1
ATOM 1050 N N . ILE A 1 132 ? -9.289 -6.121 -7.68 1 94.19 132 ILE A N 1
ATOM 1051 C CA . ILE A 1 132 ? -8.141 -5.301 -8.039 1 94.19 132 ILE A CA 1
ATOM 1052 C C . ILE A 1 132 ? -8.086 -5.129 -9.562 1 94.19 132 ILE A C 1
ATOM 1054 O O . ILE A 1 132 ? -8.305 -6.082 -10.305 1 94.19 132 ILE A O 1
ATOM 1058 N N . THR A 1 133 ? -7.902 -3.906 -9.953 1 91.81 133 THR A N 1
ATOM 1059 C CA . THR A 1 133 ? -7.773 -3.57 -11.367 1 91.81 133 THR A CA 1
ATOM 1060 C C . THR A 1 133 ? -6.469 -2.822 -11.633 1 91.81 133 THR A C 1
ATOM 1062 O O . THR A 1 133 ? -6.145 -1.864 -10.93 1 91.81 133 THR A O 1
ATOM 1065 N N . PHE A 1 134 ? -5.734 -3.291 -12.578 1 89.56 134 PHE A N 1
ATOM 1066 C CA . PHE A 1 134 ? -4.559 -2.568 -13.055 1 89.56 134 PHE A CA 1
ATOM 1067 C C . PHE A 1 134 ? -4.918 -1.646 -14.211 1 89.56 134 PHE A C 1
ATOM 1069 O O . PHE A 1 134 ? -5.625 -2.047 -15.133 1 89.56 134 PHE A O 1
ATOM 1076 N N . TYR A 1 135 ? -4.406 -0.472 -14.102 1 85.19 135 TYR A N 1
ATOM 1077 C CA . TYR A 1 135 ? -4.59 0.536 -15.141 1 85.19 135 TYR A CA 1
ATOM 1078 C C . TYR A 1 135 ? -3.246 1.01 -15.68 1 85.19 135 TYR A C 1
ATOM 1080 O O . TYR A 1 135 ? -2.248 1.03 -14.961 1 85.19 135 TYR A O 1
ATOM 1088 N N . ASP A 1 136 ? -3.332 1.412 -16.953 1 81 136 ASP A N 1
ATOM 1089 C CA . ASP A 1 136 ? -2.195 2.209 -17.391 1 81 136 ASP A CA 1
ATOM 1090 C C . ASP A 1 136 ? -2.412 3.691 -17.094 1 81 136 ASP A C 1
ATOM 1092 O O . ASP A 1 136 ? -3.428 4.07 -16.516 1 81 136 ASP A O 1
ATOM 1096 N N . SER A 1 137 ? -1.483 4.5 -17.438 1 76.12 137 SER A N 1
ATOM 1097 C CA . SER A 1 137 ? -1.523 5.918 -17.094 1 76.12 137 SER A CA 1
ATOM 1098 C C . SER A 1 137 ? -2.678 6.625 -17.797 1 76.12 137 SER A C 1
ATOM 1100 O O . SER A 1 137 ? -3.078 7.723 -17.391 1 76.12 137 SER A O 1
ATOM 1102 N N . GLY A 1 138 ? -3.205 6.02 -18.844 1 74.19 138 GLY A N 1
ATOM 1103 C CA . GLY A 1 138 ? -4.344 6.566 -19.562 1 74.19 138 GLY A CA 1
ATOM 1104 C C . GLY A 1 138 ? -5.676 6.031 -19.078 1 74.19 138 GLY A C 1
ATOM 1105 O O . GLY A 1 138 ? -6.699 6.195 -19.734 1 74.19 138 GLY A O 1
ATOM 1106 N N . ALA A 1 139 ? -5.617 5.293 -18.016 1 79.5 139 ALA A N 1
ATOM 1107 C CA . ALA A 1 139 ? -6.801 4.742 -17.359 1 79.5 139 ALA A CA 1
ATOM 1108 C C . ALA A 1 139 ? -7.406 3.613 -18.188 1 79.5 139 ALA A C 1
ATOM 1110 O O . ALA A 1 139 ? -8.617 3.367 -18.125 1 79.5 139 ALA A O 1
ATOM 1111 N N . LYS A 1 140 ? -6.598 3.133 -18.984 1 84.19 140 LYS A N 1
ATOM 1112 C CA . LYS A 1 140 ? -7.031 1.908 -19.656 1 84.19 140 LYS A CA 1
ATOM 1113 C C . LYS A 1 140 ? -6.867 0.696 -18.75 1 84.19 140 LYS A C 1
ATOM 1115 O O . LYS A 1 140 ? -5.824 0.533 -18.109 1 84.19 140 LYS A O 1
ATOM 1120 N N . VAL A 1 141 ? -7.922 -0.174 -18.781 1 89.56 141 VAL A N 1
ATOM 1121 C CA . VAL A 1 141 ? -7.875 -1.38 -17.969 1 89.56 141 VAL A CA 1
ATOM 1122 C C . VAL A 1 141 ? -6.918 -2.393 -18.594 1 89.56 141 VAL A C 1
ATOM 1124 O O . VAL A 1 141 ? -7.039 -2.719 -19.766 1 89.56 141 VAL A O 1
ATOM 1127 N N . LEU A 1 142 ? -6.016 -2.869 -17.766 1 89.69 142 LEU A N 1
ATOM 1128 C CA . LEU A 1 142 ? -5.027 -3.824 -18.25 1 89.69 142 LEU A CA 1
ATOM 1129 C C . LEU A 1 142 ? -5.328 -5.23 -17.734 1 89.69 142 LEU A C 1
ATOM 1131 O O . LEU A 1 142 ? -5.059 -6.215 -18.438 1 89.69 142 LEU A O 1
ATOM 1135 N N . HIS A 1 143 ? -5.824 -5.32 -16.578 1 93.56 143 HIS A N 1
ATOM 1136 C CA . HIS A 1 143 ? -6.035 -6.602 -15.906 1 93.56 143 HIS A CA 1
ATOM 1137 C C . HIS A 1 143 ? -6.949 -6.445 -14.695 1 93.56 143 HIS A C 1
ATOM 1139 O O . HIS A 1 143 ? -6.875 -5.445 -13.977 1 93.56 143 HIS A O 1
ATOM 1145 N N . GLU A 1 144 ? -7.828 -7.441 -14.539 1 96.06 144 GLU A N 1
ATOM 1146 C CA . GLU A 1 144 ? -8.719 -7.438 -13.391 1 96.06 144 GLU A CA 1
ATOM 1147 C C . GLU A 1 144 ? -8.742 -8.805 -12.703 1 96.06 144 GLU A C 1
ATOM 1149 O O . GLU A 1 144 ? -8.672 -9.836 -13.367 1 96.06 144 GLU A O 1
ATOM 1154 N N . ASN A 1 145 ? -8.836 -8.758 -11.398 1 95.81 145 ASN A N 1
ATOM 1155 C CA . ASN A 1 145 ? -8.977 -9.961 -10.586 1 95.81 145 ASN A CA 1
ATOM 1156 C C . ASN A 1 145 ? -9.914 -9.734 -9.406 1 95.81 145 ASN A C 1
ATOM 1158 O O . ASN A 1 145 ? -9.875 -8.68 -8.773 1 95.81 145 ASN A O 1
ATOM 1162 N N . VAL A 1 146 ? -10.727 -10.766 -9.156 1 96.44 146 VAL A N 1
ATOM 1163 C CA . VAL A 1 146 ? -11.656 -10.68 -8.039 1 96.44 146 VAL A CA 1
ATOM 1164 C C . VAL A 1 146 ? -11.328 -11.758 -7.008 1 96.44 146 VAL A C 1
ATOM 1166 O O . VAL A 1 146 ? -11.07 -12.906 -7.363 1 96.44 146 VAL A O 1
ATOM 1169 N N . MET A 1 147 ? -11.328 -11.352 -5.758 1 95.38 147 MET A N 1
ATOM 1170 C CA . MET A 1 147 ? -11.039 -12.258 -4.648 1 95.38 147 MET A CA 1
ATOM 1171 C C . MET A 1 147 ? -12.234 -12.359 -3.705 1 95.38 147 MET A C 1
ATOM 1173 O O . MET A 1 147 ? -12.922 -11.359 -3.451 1 95.38 147 MET A O 1
ATOM 1177 N N . LYS A 1 148 ? -12.453 -13.516 -3.232 1 91.75 148 LYS A N 1
ATOM 1178 C CA . LYS A 1 148 ? -13.516 -13.742 -2.266 1 91.75 148 LYS A CA 1
ATOM 1179 C C . LYS A 1 148 ? -13.031 -13.5 -0.84 1 91.75 148 LYS A C 1
ATOM 1181 O O . LYS A 1 148 ? -11.836 -13.578 -0.564 1 91.75 148 LYS A O 1
ATOM 1186 N N . PRO A 1 149 ? -14.031 -13.164 -0.002 1 93.81 149 PRO A N 1
ATOM 1187 C CA . PRO A 1 149 ? -13.641 -13.023 1.402 1 93.81 149 PRO A CA 1
ATOM 1188 C C . PRO A 1 149 ? -13.172 -14.344 2.018 1 93.81 149 PRO A C 1
ATOM 1190 O O . PRO A 1 149 ? -13.469 -15.414 1.489 1 93.81 149 PRO A O 1
ATOM 1193 N N . ARG A 1 150 ? -12.414 -14.219 3.111 1 91.12 150 ARG A N 1
ATOM 1194 C CA . ARG A 1 150 ? -12.008 -15.398 3.877 1 91.12 150 ARG A CA 1
ATOM 1195 C C . ARG A 1 150 ? -13.227 -16.141 4.414 1 91.12 150 ARG A C 1
ATOM 1197 O O . ARG A 1 150 ? -14.234 -15.531 4.762 1 91.12 150 ARG A O 1
ATOM 1204 N N . PRO A 1 151 ? -13.102 -17.453 4.348 1 84.12 151 PRO A N 1
ATOM 1205 C CA . PRO A 1 151 ? -14.203 -18.203 4.957 1 84.12 151 PRO A CA 1
ATOM 1206 C C . PRO A 1 151 ? -14.344 -17.938 6.453 1 84.12 151 PRO A C 1
ATOM 1208 O O . PRO A 1 151 ? -13.352 -17.656 7.129 1 84.12 151 PRO A O 1
ATOM 1211 N N . PRO A 1 152 ? -15.562 -17.906 6.859 1 75.19 152 PRO A N 1
ATOM 1212 C CA . PRO A 1 152 ? -15.797 -17.672 8.289 1 75.19 152 PRO A CA 1
ATOM 1213 C C . PRO A 1 152 ? -15.164 -18.75 9.172 1 75.19 152 PRO A C 1
ATOM 1215 O O . PRO A 1 152 ? -15.008 -19.891 8.742 1 75.19 152 PRO A O 1
ATOM 1218 N N . MET B 1 1 ? 3.91 3.412 -7.809 1 35.72 1 MET B N 1
ATOM 1219 C CA . MET B 1 1 ? 4.125 4.441 -6.797 1 35.72 1 MET B CA 1
ATOM 1220 C C . MET B 1 1 ? 4.371 5.801 -7.445 1 35.72 1 MET B C 1
ATOM 1222 O O . MET B 1 1 ? 5.172 5.914 -8.367 1 35.72 1 MET B O 1
ATOM 1226 N N . ALA B 1 2 ? 3.475 6.758 -7.316 1 41.34 2 ALA B N 1
ATOM 1227 C CA . ALA B 1 2 ? 3.365 8.008 -8.07 1 41.34 2 ALA B CA 1
ATOM 1228 C C . ALA B 1 2 ? 4.617 8.859 -7.902 1 41.34 2 ALA B C 1
ATOM 1230 O O . ALA B 1 2 ? 5.117 9.023 -6.785 1 41.34 2 ALA B O 1
ATOM 1231 N N . SER B 1 3 ? 5.453 8.883 -8.992 1 47.47 3 SER B N 1
ATOM 1232 C CA . SER B 1 3 ? 6.363 10.008 -9.156 1 47.47 3 SER B CA 1
ATOM 1233 C C . SER B 1 3 ? 5.66 11.203 -9.789 1 47.47 3 SER B C 1
ATOM 1235 O O . SER B 1 3 ? 4.52 11.086 -10.242 1 47.47 3 SER B O 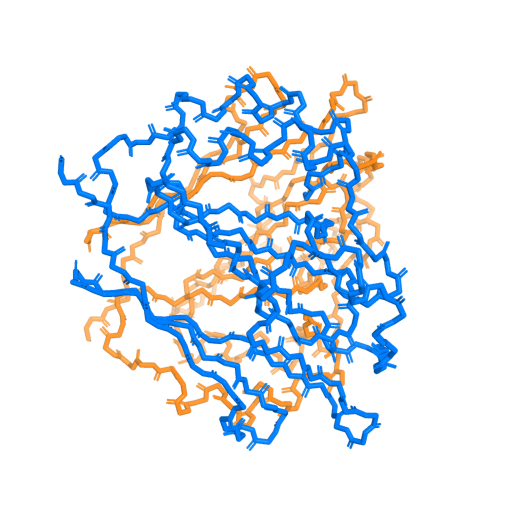1
ATOM 1237 N N . CYS B 1 4 ? 6.289 12.336 -9.641 1 48.03 4 CYS B N 1
ATOM 1238 C CA . CYS B 1 4 ? 5.727 13.539 -10.242 1 48.03 4 CYS B CA 1
ATOM 1239 C C . CYS B 1 4 ? 5.188 13.25 -11.633 1 48.03 4 CYS B C 1
ATOM 1241 O O . CYS B 1 4 ? 4.16 13.805 -12.039 1 48.03 4 CYS B O 1
ATOM 1243 N N . GLU B 1 5 ? 5.855 12.516 -12.242 1 50.91 5 GLU B N 1
ATOM 1244 C CA . GLU B 1 5 ? 5.48 12.227 -13.617 1 50.91 5 GLU B CA 1
ATOM 1245 C C . GLU B 1 5 ? 4.266 11.305 -13.68 1 50.91 5 GLU B C 1
ATOM 1247 O O . GLU B 1 5 ? 3.465 11.383 -14.609 1 50.91 5 GLU B O 1
ATOM 1252 N N . SER B 1 6 ? 4.223 10.539 -12.656 1 51.34 6 SER B N 1
ATOM 1253 C CA . SER B 1 6 ? 3.154 9.539 -12.648 1 51.34 6 SER B CA 1
ATOM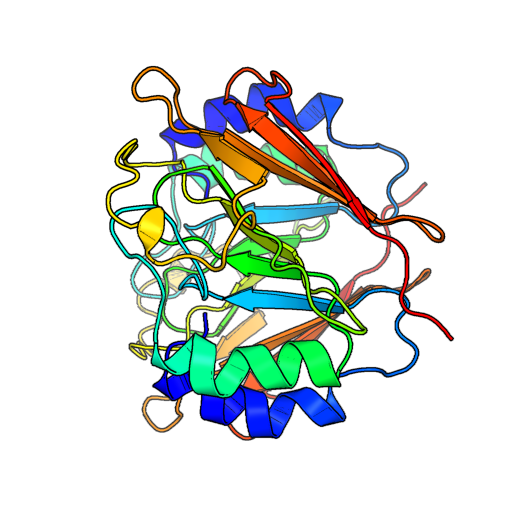 1254 C C . SER B 1 6 ? 1.815 10.164 -12.273 1 51.34 6 SER B C 1
ATOM 1256 O O . SER B 1 6 ? 0.765 9.547 -12.445 1 51.34 6 SER B O 1
ATOM 1258 N N . LEU B 1 7 ? 1.816 11.281 -11.75 1 53.84 7 LEU B N 1
ATOM 1259 C CA . LEU B 1 7 ? 0.632 12 -11.289 1 53.84 7 LEU B CA 1
ATOM 1260 C C . LEU B 1 7 ? -0.344 12.219 -12.438 1 53.84 7 LEU B C 1
ATOM 1262 O O . LEU B 1 7 ? -1.558 12.281 -12.227 1 53.84 7 LEU B O 1
ATOM 1266 N N . ARG B 1 8 ? 0.27 12.414 -13.594 1 50.38 8 ARG B N 1
ATOM 1267 C CA . ARG B 1 8 ? -0.626 12.633 -14.727 1 50.38 8 ARG B CA 1
ATOM 1268 C C . ARG B 1 8 ? -1.582 11.453 -14.898 1 50.38 8 ARG B C 1
ATOM 1270 O O . ARG B 1 8 ? -2.746 11.641 -15.258 1 50.38 8 ARG B O 1
ATOM 1277 N N . GLY B 1 9 ? -1.054 10.414 -14.695 1 51.44 9 GLY B N 1
ATOM 1278 C CA . GLY B 1 9 ? -1.918 9.25 -14.805 1 51.44 9 GLY B CA 1
ATOM 1279 C C . GLY B 1 9 ? -3.008 9.211 -13.75 1 51.44 9 GLY B C 1
ATOM 1280 O O . GLY B 1 9 ? -4.137 8.797 -14.031 1 51.44 9 GLY B O 1
ATOM 1281 N N . ILE B 1 10 ? -2.689 9.664 -12.594 1 55.81 10 ILE B N 1
ATOM 1282 C CA . ILE B 1 10 ? -3.664 9.656 -11.508 1 55.81 10 ILE B CA 1
ATOM 1283 C C . ILE B 1 10 ? -4.766 10.672 -11.797 1 55.81 10 ILE B C 1
ATOM 1285 O O . ILE B 1 10 ? -5.949 10.391 -11.57 1 55.81 10 ILE B O 1
ATOM 1289 N N . HIS B 1 11 ? -4.262 11.797 -12.266 1 56.19 11 HIS B N 1
ATOM 1290 C CA . HIS B 1 11 ? -5.27 12.797 -12.586 1 56.19 11 HIS B CA 1
ATOM 1291 C C . HIS B 1 11 ? -6.309 12.242 -13.555 1 56.19 11 HIS B C 1
ATOM 1293 O O . HIS B 1 11 ? -7.504 12.484 -13.398 1 56.19 11 HIS B O 1
ATOM 1299 N N . ALA B 1 12 ? -5.746 11.625 -14.539 1 53.66 12 ALA B N 1
ATOM 1300 C CA . ALA B 1 12 ? -6.641 11.133 -15.586 1 53.66 12 ALA B CA 1
ATOM 1301 C C . ALA B 1 12 ? -7.418 9.906 -15.109 1 53.66 12 ALA B C 1
ATOM 1303 O O . ALA B 1 12 ? -8.539 9.664 -15.562 1 53.66 12 ALA B O 1
ATOM 1304 N N . GLY B 1 13 ? -6.938 9.305 -14.18 1 54.34 13 GLY B N 1
ATOM 1305 C CA . GLY B 1 13 ? -7.523 8.031 -13.797 1 54.34 13 GLY B CA 1
ATOM 1306 C C . GLY B 1 13 ? -8.258 8.086 -12.469 1 54.34 13 GLY B C 1
ATOM 1307 O O . GLY B 1 13 ? -9.078 7.219 -12.172 1 54.34 13 GLY B O 1
ATOM 1308 N N . LEU B 1 14 ? -7.922 9.062 -11.641 1 60.5 14 LEU B N 1
ATOM 1309 C CA . LEU B 1 14 ? -8.477 9.086 -10.289 1 60.5 14 LEU B CA 1
ATOM 1310 C C . LEU B 1 14 ? -9.984 9.289 -10.328 1 60.5 14 LEU B C 1
ATOM 1312 O O . LEU B 1 14 ? -10.727 8.586 -9.641 1 60.5 14 LEU B O 1
ATOM 1316 N N . PRO B 1 15 ? -10.461 10.234 -11.094 1 58.44 15 PRO B N 1
ATOM 1317 C CA . PRO B 1 15 ? -11.891 10.531 -10.961 1 58.44 15 PRO B CA 1
ATOM 1318 C C . PRO B 1 15 ? -12.773 9.328 -11.273 1 58.44 15 PRO B C 1
ATOM 1320 O O . PRO B 1 15 ? -13.688 9.016 -10.508 1 58.44 15 PRO B O 1
ATOM 1323 N N . PRO B 1 16 ? -12.578 8.789 -12.305 1 55.5 16 PRO B N 1
ATOM 1324 C CA . PRO B 1 16 ? -13.484 7.68 -12.625 1 55.5 16 PRO B CA 1
ATOM 1325 C C . PRO B 1 16 ? -13.336 6.504 -11.664 1 55.5 16 PRO B C 1
ATOM 1327 O O . PRO B 1 16 ? -14.273 5.711 -11.508 1 55.5 16 PRO B O 1
ATOM 1330 N N . LEU B 1 17 ? -12.266 6.605 -11.031 1 57.94 17 LEU B N 1
ATOM 1331 C CA . LEU B 1 17 ? -11.984 5.43 -10.211 1 57.94 17 LEU B CA 1
ATOM 1332 C C . LEU B 1 17 ? -12.461 5.637 -8.781 1 57.94 17 LEU B C 1
ATOM 1334 O O . LEU B 1 17 ? -12.719 4.668 -8.055 1 57.94 17 LEU B O 1
ATOM 1338 N N . LEU B 1 18 ? -12.57 6.906 -8.617 1 63.69 18 LEU B N 1
ATOM 1339 C CA . LEU B 1 18 ? -13 7.141 -7.242 1 63.69 18 LEU B CA 1
ATOM 1340 C C . LEU B 1 18 ? -14.516 6.992 -7.117 1 63.69 18 LEU B C 1
ATOM 1342 O O . LEU B 1 18 ? -15.266 7.727 -7.758 1 63.69 18 LEU B O 1
ATOM 1346 N N . ASN B 1 19 ? -14.844 5.875 -6.621 1 67.5 19 ASN B N 1
ATOM 1347 C CA . ASN B 1 19 ? -16.219 5.621 -6.227 1 67.5 19 ASN B CA 1
ATOM 1348 C C . ASN B 1 19 ? -16.688 6.59 -5.141 1 67.5 19 ASN B C 1
ATOM 1350 O O . ASN B 1 19 ? -16.234 6.5 -3.994 1 67.5 19 ASN B O 1
ATOM 1354 N N . LEU B 1 20 ? -17.5 7.48 -5.531 1 67.38 20 LEU B N 1
ATOM 1355 C CA . LEU B 1 20 ? -17.984 8.508 -4.617 1 67.38 20 LEU B CA 1
ATOM 1356 C C . LEU B 1 20 ? -18.781 7.891 -3.471 1 67.38 20 LEU B C 1
ATOM 1358 O O . LEU B 1 20 ? -18.969 8.531 -2.434 1 67.38 20 LEU B O 1
ATOM 1362 N N . ARG B 1 21 ? -19.141 6.695 -3.613 1 78.06 21 ARG B N 1
ATOM 1363 C CA . ARG B 1 21 ? -19.938 6.059 -2.58 1 78.06 21 ARG B CA 1
ATOM 1364 C C . ARG B 1 21 ? -19.062 5.297 -1.593 1 78.06 21 ARG B C 1
ATOM 1366 O O . ARG B 1 21 ? -19.562 4.777 -0.587 1 78.06 21 ARG B O 1
ATOM 1373 N N . ALA B 1 22 ? -17.844 5.348 -1.868 1 89.12 22 ALA B N 1
ATOM 1374 C CA . ALA B 1 22 ? -16.953 4.625 -0.967 1 89.12 22 ALA B CA 1
ATOM 1375 C C . ALA B 1 22 ? -16.906 5.285 0.408 1 89.12 22 ALA B C 1
ATOM 1377 O O . ALA B 1 22 ? -16.844 6.512 0.512 1 89.12 22 ALA B O 1
ATOM 1378 N N . ARG B 1 23 ? -17 4.473 1.442 1 92.62 23 ARG B N 1
ATOM 1379 C CA . ARG B 1 23 ? -16.938 4.992 2.805 1 92.62 23 ARG B CA 1
ATOM 1380 C C . ARG B 1 23 ? -15.531 5.492 3.137 1 92.62 23 ARG B C 1
ATOM 1382 O O . ARG B 1 23 ? -15.375 6.434 3.916 1 92.62 23 ARG B O 1
ATOM 1389 N N . TYR B 1 24 ? -14.547 4.797 2.541 1 95.38 24 TYR B N 1
ATOM 1390 C CA . TYR B 1 24 ? -13.148 5.176 2.727 1 95.38 24 TYR B CA 1
ATOM 1391 C C . TYR B 1 24 ? -12.406 5.199 1.395 1 95.38 24 TYR B C 1
ATOM 1393 O O . TYR B 1 24 ? -12.648 4.352 0.529 1 95.38 24 TYR B O 1
ATOM 1401 N N . VAL B 1 25 ? -11.555 6.156 1.266 1 93.06 25 VAL B N 1
ATOM 1402 C CA . VAL B 1 25 ? -10.656 6.227 0.115 1 93.06 25 VAL B CA 1
ATOM 1403 C C . VAL B 1 25 ? -9.211 6.363 0.59 1 93.06 25 VAL B C 1
ATOM 1405 O O . VAL B 1 25 ? -8.898 7.258 1.38 1 93.06 25 VAL B O 1
ATOM 1408 N N . LEU B 1 26 ? -8.359 5.418 0.167 1 93.12 26 LEU B N 1
ATOM 1409 C CA . LEU B 1 26 ? -6.93 5.438 0.449 1 93.12 26 LEU B CA 1
ATOM 1410 C C . LEU B 1 26 ? -6.121 5.582 -0.838 1 93.12 26 LEU B C 1
ATOM 1412 O O . LEU B 1 26 ? -6.461 4.977 -1.858 1 93.12 26 LEU B O 1
ATOM 1416 N N . VAL B 1 27 ? -5.148 6.402 -0.777 1 89.81 27 VAL B N 1
ATOM 1417 C CA . VAL B 1 27 ? -4.203 6.543 -1.881 1 89.81 27 VAL B CA 1
ATOM 1418 C C . VAL B 1 27 ? -2.795 6.199 -1.402 1 89.81 27 VAL B C 1
ATOM 1420 O O . VAL B 1 27 ? -2.373 6.633 -0.328 1 89.81 27 VAL B O 1
ATOM 1423 N N . ALA B 1 28 ? -2.105 5.359 -2.15 1 88.88 28 ALA B N 1
ATOM 1424 C CA . ALA B 1 28 ? -0.744 4.98 -1.782 1 88.88 28 ALA B CA 1
ATOM 1425 C C . ALA B 1 28 ? 0.247 5.363 -2.879 1 88.88 28 ALA B C 1
ATOM 1427 O O . ALA B 1 28 ? -0.03 5.18 -4.066 1 88.88 28 ALA B O 1
ATOM 1428 N N . GLY B 1 29 ? 1.378 5.898 -2.465 1 82.5 29 GLY B N 1
ATOM 1429 C CA . GLY B 1 29 ? 2.469 6.258 -3.357 1 82.5 29 GLY B CA 1
ATOM 1430 C C . GLY B 1 29 ? 3.838 5.984 -2.768 1 82.5 29 GLY B C 1
ATOM 1431 O O . GLY B 1 29 ? 3.961 5.711 -1.571 1 82.5 29 GLY B O 1
ATOM 1432 N N . HIS B 1 30 ? 4.832 6.066 -3.609 1 79.75 30 HIS B N 1
ATOM 1433 C CA . HIS B 1 30 ? 6.191 5.797 -3.158 1 79.75 30 HIS B CA 1
ATOM 1434 C C . HIS B 1 30 ? 6.734 6.953 -2.324 1 79.75 30 HIS B C 1
ATOM 1436 O O . HIS B 1 30 ? 7.199 6.746 -1.2 1 79.75 30 HIS B O 1
ATOM 1442 N N . TYR B 1 31 ? 6.562 8.164 -2.912 1 83.12 31 TYR B N 1
ATOM 1443 C CA . TYR B 1 31 ? 7.121 9.328 -2.238 1 83.12 31 TYR B CA 1
ATOM 1444 C C . TYR B 1 31 ? 6.094 9.977 -1.318 1 83.12 31 TYR B C 1
ATOM 1446 O O . TYR B 1 31 ? 4.918 10.086 -1.67 1 83.12 31 TYR B O 1
ATOM 1454 N N . PRO B 1 32 ? 6.617 10.414 -0.166 1 86.12 32 PRO B N 1
ATOM 1455 C CA . PRO B 1 32 ? 5.711 11.188 0.693 1 86.12 32 PRO B CA 1
ATOM 1456 C C . PRO B 1 32 ? 5.41 12.578 0.14 1 86.12 32 PRO B C 1
ATOM 1458 O O . PRO B 1 32 ? 6.289 13.211 -0.451 1 86.12 32 PRO B O 1
ATOM 1461 N N . ILE B 1 33 ? 4.152 12.969 0.279 1 87.62 33 ILE B N 1
ATOM 1462 C CA . ILE B 1 33 ? 3.832 14.359 -0.008 1 87.62 33 ILE B CA 1
ATOM 1463 C C . ILE B 1 33 ? 4.469 15.266 1.044 1 87.62 33 ILE B C 1
ATOM 1465 O O . ILE B 1 33 ? 5.203 16.203 0.707 1 87.62 33 ILE B O 1
ATOM 1469 N N . TYR B 1 34 ? 4.238 14.883 2.283 1 87.75 34 TYR B N 1
ATOM 1470 C CA . TYR B 1 34 ? 4.855 15.547 3.426 1 87.75 34 TYR B CA 1
A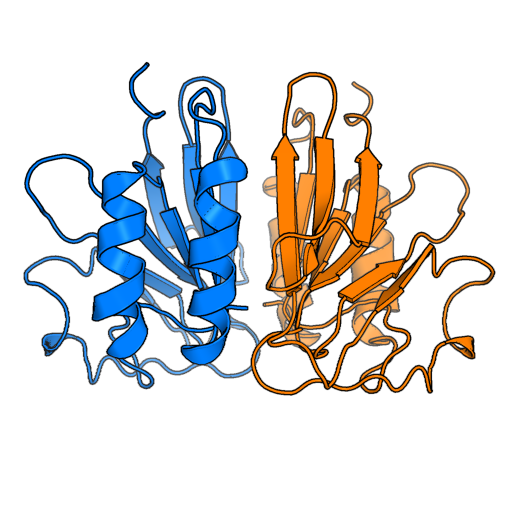TOM 1471 C C . TYR B 1 34 ? 5.781 14.602 4.176 1 87.75 34 TYR B C 1
ATOM 1473 O O . TYR B 1 34 ? 5.438 13.43 4.395 1 87.75 34 TYR B O 1
ATOM 1481 N N . SER B 1 35 ? 6.891 15.102 4.562 1 87.94 35 SER B N 1
ATOM 1482 C CA . SER B 1 35 ? 7.793 14.328 5.402 1 87.94 35 SER B CA 1
ATOM 1483 C C . SER B 1 35 ? 8.703 15.234 6.227 1 87.94 35 SER B C 1
ATOM 1485 O O . SER B 1 35 ? 9.203 16.25 5.723 1 87.94 35 SER B O 1
ATOM 1487 N N . ALA B 1 36 ? 8.82 14.906 7.414 1 86.88 36 ALA B N 1
ATOM 1488 C CA . ALA B 1 36 ? 9.742 15.633 8.289 1 86.88 36 ALA B CA 1
ATOM 1489 C C . ALA B 1 36 ? 11.164 15.102 8.164 1 86.88 36 ALA B C 1
ATOM 1491 O O . ALA B 1 36 ? 12.109 15.719 8.648 1 86.88 36 ALA B O 1
ATOM 1492 N N . CYS B 1 37 ? 11.312 13.984 7.527 1 83.19 37 CYS B N 1
ATOM 1493 C CA . CYS B 1 37 ? 12.594 13.297 7.488 1 83.19 37 CYS B CA 1
ATOM 1494 C C . CYS B 1 37 ? 13.422 13.742 6.293 1 83.19 37 CYS B C 1
ATOM 1496 O O . CYS B 1 37 ? 13.172 14.812 5.727 1 83.19 37 CYS B O 1
ATOM 1498 N N . SER B 1 38 ? 14.453 13.016 5.875 1 74.69 38 SER B N 1
ATOM 1499 C CA . SER B 1 38 ? 15.492 13.445 4.949 1 74.69 38 SER B CA 1
ATOM 1500 C C . SER B 1 38 ? 14.914 13.781 3.58 1 74.69 38 SER B C 1
ATOM 1502 O O . SER B 1 38 ? 15.383 14.703 2.912 1 74.69 38 SER B O 1
ATOM 1504 N N . HIS B 1 39 ? 13.961 13.078 3.135 1 76.25 39 HIS B N 1
ATOM 1505 C CA . HIS B 1 39 ? 13.359 13.352 1.834 1 76.25 39 HIS B CA 1
ATOM 1506 C C . HIS B 1 39 ? 12.625 14.688 1.834 1 76.25 39 HIS B C 1
ATOM 1508 O O . HIS B 1 39 ? 12.695 15.438 0.859 1 76.25 39 HIS B O 1
ATOM 1514 N N . GLY B 1 40 ? 11.953 14.875 2.951 1 80.88 40 GLY B N 1
ATOM 1515 C CA . GLY B 1 40 ? 11.18 16.094 3.053 1 80.88 40 GLY B CA 1
ATOM 1516 C C . GLY B 1 40 ? 9.914 16.078 2.221 1 80.88 40 GLY B C 1
ATOM 1517 O O . GLY B 1 40 ? 9.484 15.016 1.757 1 80.88 40 GLY B O 1
ATOM 1518 N N . THR B 1 41 ? 9.383 17.266 2.09 1 83.56 41 THR B N 1
ATOM 1519 C CA . THR B 1 41 ? 8.148 17.422 1.321 1 83.56 41 THR B CA 1
ATOM 1520 C C . THR B 1 41 ? 8.438 17.359 -0.176 1 83.56 41 THR B C 1
ATOM 1522 O O . THR B 1 41 ? 9.406 17.953 -0.655 1 83.56 41 THR B O 1
ATOM 1525 N N . THR B 1 42 ? 7.633 16.531 -0.854 1 84.38 42 THR B N 1
ATOM 1526 C CA . THR B 1 42 ? 7.734 16.484 -2.309 1 84.38 42 THR B CA 1
ATOM 1527 C C . THR B 1 42 ? 6.914 17.594 -2.949 1 84.38 42 THR B C 1
ATOM 1529 O O . THR B 1 42 ? 5.691 17.484 -3.062 1 84.38 42 THR B O 1
ATOM 1532 N N . LYS B 1 43 ? 7.531 18.531 -3.529 1 83.88 43 LYS B N 1
ATOM 1533 C CA . LYS B 1 43 ? 6.902 19.797 -3.92 1 83.88 43 LYS B CA 1
ATOM 1534 C C . LYS B 1 43 ? 5.887 19.578 -5.035 1 83.88 43 LYS B C 1
ATOM 1536 O O . LYS B 1 43 ? 4.809 20.188 -5.027 1 83.88 43 LYS B O 1
ATOM 1541 N N . CYS B 1 44 ? 6.219 18.781 -5.973 1 83.62 44 CYS B N 1
ATOM 1542 C CA . CYS B 1 44 ? 5.293 18.578 -7.086 1 83.62 44 CYS B CA 1
ATOM 1543 C C . CYS B 1 44 ? 4.031 17.859 -6.621 1 83.62 44 CYS B C 1
ATOM 1545 O O . CYS B 1 44 ? 2.934 18.172 -7.082 1 83.62 44 CYS B O 1
ATOM 1547 N N . LEU B 1 45 ? 4.184 16.938 -5.684 1 85.12 45 LEU B N 1
ATOM 1548 C CA . LEU B 1 45 ? 3.023 16.234 -5.16 1 85.12 45 LEU B CA 1
ATOM 1549 C C . LEU B 1 45 ? 2.176 17.141 -4.281 1 85.12 45 LEU B C 1
ATOM 1551 O O . LEU B 1 45 ? 0.945 17.078 -4.312 1 85.12 45 LEU B O 1
ATOM 1555 N N . GLU B 1 46 ? 2.844 17.906 -3.525 1 87.44 46 GLU B N 1
ATOM 1556 C CA . GLU B 1 46 ? 2.123 18.875 -2.707 1 87.44 46 GLU B CA 1
ATOM 1557 C C . GLU B 1 46 ? 1.293 19.828 -3.572 1 87.44 46 GLU B C 1
ATOM 1559 O O . GLU B 1 46 ? 0.137 20.109 -3.254 1 87.44 46 GLU B O 1
ATOM 1564 N N . ARG B 1 47 ? 1.843 20.203 -4.66 1 87.19 47 ARG B N 1
ATOM 1565 C CA . ARG B 1 47 ? 1.202 21.172 -5.539 1 87.19 47 ARG B CA 1
ATOM 1566 C C . ARG B 1 47 ? 0.089 20.516 -6.352 1 87.19 47 ARG B C 1
ATOM 1568 O O . ARG B 1 47 ? -0.991 21.094 -6.508 1 87.19 47 ARG B O 1
ATOM 1575 N N . ASP B 1 48 ? 0.354 19.297 -6.824 1 85.25 48 ASP B N 1
ATOM 1576 C CA . ASP B 1 48 ? -0.521 18.75 -7.859 1 85.25 48 ASP B CA 1
ATOM 1577 C C . ASP B 1 48 ? -1.442 17.672 -7.293 1 85.25 48 ASP B C 1
ATOM 1579 O O . ASP B 1 48 ? -2.564 17.5 -7.77 1 85.25 48 ASP B O 1
ATOM 1583 N N . LEU B 1 49 ? -0.975 17 -6.293 1 86.75 49 LEU B N 1
ATOM 1584 C CA . LEU B 1 49 ? -1.743 15.852 -5.812 1 86.75 49 LEU B CA 1
ATOM 1585 C C . LEU B 1 49 ? -2.52 16.203 -4.551 1 86.75 49 LEU B C 1
ATOM 1587 O O . LEU B 1 49 ? -3.678 15.82 -4.395 1 86.75 49 LEU B O 1
ATOM 1591 N N . ASP B 1 50 ? -1.923 16.969 -3.691 1 88.5 50 ASP B N 1
ATOM 1592 C CA . ASP B 1 50 ? -2.527 17.266 -2.398 1 88.5 50 ASP B CA 1
ATOM 1593 C C . ASP B 1 50 ? -3.906 17.906 -2.576 1 88.5 50 ASP B C 1
ATOM 1595 O O . ASP B 1 50 ? -4.879 17.453 -1.964 1 88.5 50 ASP B O 1
ATOM 1599 N N . PRO B 1 51 ? -4.066 18.922 -3.447 1 88.75 51 PRO B N 1
ATOM 1600 C CA . PRO B 1 51 ? -5.391 19.516 -3.629 1 88.75 51 PRO B CA 1
ATOM 1601 C C . PRO B 1 51 ? -6.422 18.516 -4.145 1 88.75 51 PRO B C 1
ATOM 1603 O O . PRO B 1 51 ? -7.605 18.609 -3.799 1 88.75 51 PRO B O 1
ATOM 1606 N N . LEU B 1 52 ? -6.004 17.547 -4.914 1 86.88 52 LEU B N 1
ATOM 1607 C CA . LEU B 1 52 ? -6.918 16.531 -5.441 1 86.88 52 LEU B CA 1
ATOM 1608 C C . LEU B 1 52 ? -7.383 15.594 -4.336 1 86.88 52 LEU B C 1
ATOM 1610 O O . LEU B 1 52 ? -8.547 15.195 -4.305 1 86.88 52 LEU B O 1
ATOM 1614 N N . LEU B 1 53 ? -6.469 15.289 -3.51 1 89.62 53 LEU B N 1
ATOM 1615 C CA . LEU B 1 53 ? -6.828 14.414 -2.4 1 89.62 53 LEU B CA 1
ATOM 1616 C C . LEU B 1 53 ? -7.91 15.047 -1.534 1 89.62 53 LEU B C 1
ATOM 1618 O O . LEU B 1 53 ? -8.844 14.367 -1.099 1 89.62 53 LEU B O 1
ATOM 1622 N N . ARG B 1 54 ? -7.781 16.297 -1.334 1 89.75 54 ARG B N 1
ATOM 1623 C CA . ARG B 1 54 ? -8.766 17.016 -0.533 1 89.75 54 ARG B CA 1
ATOM 1624 C C . ARG B 1 54 ? -10.094 17.125 -1.271 1 89.75 54 ARG B C 1
ATOM 1626 O O . ARG B 1 54 ? -11.156 16.922 -0.681 1 89.75 54 ARG B O 1
ATOM 1633 N N . LYS B 1 55 ? -10.008 17.422 -2.453 1 86.94 55 LYS B N 1
ATOM 1634 C CA . LYS B 1 55 ? -11.203 17.594 -3.277 1 86.94 55 LYS B CA 1
ATOM 1635 C C . LYS B 1 55 ? -12.055 16.328 -3.266 1 86.94 55 LYS B C 1
ATOM 1637 O O . LYS B 1 55 ? -13.289 16.406 -3.215 1 86.94 55 LYS B O 1
ATOM 1642 N N . TYR B 1 56 ? -11.383 15.211 -3.252 1 88.12 56 TYR B N 1
ATOM 1643 C CA . TYR B 1 56 ? -12.117 13.961 -3.365 1 88.12 56 TYR B CA 1
ATOM 1644 C C . TYR B 1 56 ? -12.258 13.289 -2.004 1 88.12 56 TYR B C 1
ATOM 1646 O O . TYR B 1 56 ? -12.609 12.109 -1.921 1 88.12 56 TYR B O 1
ATOM 1654 N N . ARG B 1 57 ? -11.898 13.992 -0.99 1 90.69 57 ARG B N 1
ATOM 1655 C CA . ARG B 1 57 ? -12.102 13.594 0.4 1 90.69 57 ARG B CA 1
ATOM 1656 C C . ARG B 1 57 ? -11.422 12.266 0.699 1 90.69 57 ARG B C 1
ATOM 1658 O O . ARG B 1 57 ? -12.031 11.367 1.285 1 90.69 57 ARG B O 1
ATOM 1665 N N . VAL B 1 58 ? -10.219 12.219 0.263 1 92.19 58 VAL B N 1
ATOM 1666 C CA . VAL B 1 58 ? -9.391 11.055 0.56 1 92.19 58 VAL B CA 1
ATOM 1667 C C . VAL B 1 58 ? -9.109 10.984 2.059 1 92.19 58 VAL B C 1
ATOM 1669 O O . VAL B 1 58 ? -8.82 12.008 2.689 1 92.19 58 VAL B O 1
ATOM 1672 N N . ASN B 1 59 ? -9.258 9.758 2.604 1 94.44 59 ASN B N 1
ATOM 1673 C CA . ASN B 1 59 ? -9.023 9.625 4.039 1 94.44 59 ASN B CA 1
ATOM 1674 C C . ASN B 1 59 ? -7.539 9.695 4.375 1 94.44 59 ASN B C 1
ATOM 1676 O O . ASN B 1 59 ? -7.141 10.398 5.305 1 94.44 59 ASN B O 1
ATOM 1680 N N . ALA B 1 60 ? -6.781 9 3.574 1 94.81 60 ALA B N 1
ATOM 1681 C CA . ALA B 1 60 ? -5.363 8.938 3.92 1 94.81 60 ALA B CA 1
ATOM 1682 C C . ALA B 1 60 ? -4.504 8.727 2.676 1 94.81 60 ALA B C 1
ATOM 1684 O O . ALA B 1 60 ? -4.914 8.031 1.743 1 94.81 60 ALA B O 1
ATOM 1685 N N . TYR B 1 61 ? -3.355 9.305 2.693 1 92.44 61 TYR B N 1
ATOM 1686 C CA . TYR B 1 61 ? -2.271 9.047 1.752 1 92.44 61 TYR B CA 1
ATOM 1687 C C . TYR B 1 61 ? -1.148 8.258 2.416 1 92.44 61 TYR B C 1
ATOM 1689 O O . TYR B 1 61 ? -0.608 8.68 3.441 1 92.44 61 TYR B O 1
ATOM 1697 N N . LEU B 1 62 ? -0.838 7.125 1.857 1 91.44 62 LEU B N 1
ATOM 1698 C CA . LEU B 1 62 ? 0.171 6.223 2.402 1 91.44 62 LEU B CA 1
ATOM 1699 C C . LEU B 1 62 ? 1.431 6.234 1.543 1 91.44 62 LEU B C 1
ATOM 1701 O O . LEU B 1 62 ? 1.353 6.109 0.319 1 91.44 62 LEU B O 1
ATOM 1705 N N . ALA B 1 63 ? 2.562 6.402 2.244 1 86.69 63 ALA B N 1
ATOM 1706 C CA . ALA B 1 63 ? 3.82 6.418 1.501 1 86.69 63 ALA B CA 1
ATOM 1707 C C . ALA B 1 63 ? 4.91 5.652 2.248 1 86.69 63 ALA B C 1
ATOM 1709 O O . ALA B 1 63 ? 4.766 5.359 3.438 1 86.69 63 ALA B O 1
ATOM 1710 N N . GLY B 1 64 ? 5.891 5.363 1.487 1 80.38 64 GLY B N 1
ATOM 1711 C CA . GLY B 1 64 ? 7.117 4.816 2.047 1 80.38 64 GLY B CA 1
ATOM 1712 C C . GLY B 1 64 ? 8.336 5.684 1.784 1 80.38 64 GLY B C 1
ATOM 1713 O O . GLY B 1 64 ? 8.297 6.895 2.018 1 80.38 64 GLY B O 1
ATOM 1714 N N . HIS B 1 65 ? 9.43 5.156 1.36 1 66.81 65 HIS B N 1
ATOM 1715 C CA . HIS B 1 65 ? 10.648 5.801 0.892 1 66.81 65 HIS B CA 1
ATOM 1716 C C . HIS B 1 65 ? 11.516 6.262 2.062 1 66.81 65 HIS B C 1
ATOM 1718 O O . HIS B 1 65 ? 12.719 5.984 2.098 1 66.81 65 HIS B O 1
ATOM 1724 N N . ASP B 1 66 ? 10.906 7.074 2.967 1 66.25 66 ASP B N 1
ATOM 1725 C CA . ASP B 1 66 ? 11.672 7.414 4.16 1 66.25 66 ASP B CA 1
ATOM 1726 C C . ASP B 1 66 ? 11.711 6.246 5.141 1 66.25 66 ASP B C 1
ATOM 1728 O O . ASP B 1 66 ? 10.727 5.512 5.273 1 66.25 66 ASP B O 1
ATOM 1732 N N . HIS B 1 67 ? 12.727 6.094 5.754 1 70.12 67 HIS B N 1
ATOM 1733 C CA . HIS B 1 67 ? 12.945 4.914 6.582 1 70.12 67 HIS B CA 1
ATOM 1734 C C . HIS B 1 67 ? 12.586 5.188 8.039 1 70.12 67 HIS B C 1
ATOM 1736 O O . HIS B 1 67 ? 13.414 5.012 8.93 1 70.12 67 HIS B O 1
ATOM 1742 N N . ASP B 1 68 ? 11.43 5.68 8.18 1 79.62 68 ASP B N 1
ATOM 1743 C CA . ASP B 1 68 ? 10.844 5.938 9.492 1 79.62 68 ASP B CA 1
ATOM 1744 C C . ASP B 1 68 ? 9.32 5.855 9.438 1 79.62 68 ASP B C 1
ATOM 1746 O O . ASP B 1 68 ? 8.75 5.461 8.422 1 79.62 68 ASP B O 1
ATOM 1750 N N . LEU B 1 69 ? 8.688 6.105 10.688 1 86.44 69 LEU B N 1
ATOM 1751 C CA . LEU B 1 69 ? 7.238 6.172 10.797 1 86.44 69 LEU B CA 1
ATOM 1752 C C . LEU B 1 69 ? 6.781 7.598 11.086 1 86.44 69 LEU B C 1
ATOM 1754 O O . LEU B 1 69 ? 7.289 8.242 12.008 1 86.44 69 LEU B O 1
ATOM 1758 N N . GLN B 1 70 ? 5.875 8.102 10.219 1 89.19 70 GLN B N 1
ATOM 1759 C CA . GLN B 1 70 ? 5.363 9.445 10.445 1 89.19 70 GLN B CA 1
ATOM 1760 C C . GLN B 1 70 ? 3.848 9.5 10.258 1 89.19 70 GLN B C 1
ATOM 1762 O O . GLN B 1 70 ? 3.297 8.789 9.414 1 89.19 70 GLN B O 1
ATOM 1767 N N . HIS B 1 71 ? 3.221 10.32 11.078 1 93.75 71 HIS B N 1
ATOM 1768 C CA . HIS B 1 71 ? 1.837 10.742 10.898 1 93.75 71 HIS B CA 1
ATOM 1769 C C . HIS B 1 71 ? 1.729 12.266 10.852 1 93.75 71 HIS B C 1
ATOM 1771 O O . HIS B 1 71 ? 2.051 12.945 11.828 1 93.75 71 HIS B O 1
ATOM 1777 N N . ILE B 1 72 ? 1.348 12.781 9.664 1 92.06 72 ILE B N 1
ATOM 1778 C CA . ILE B 1 72 ? 1.207 14.219 9.445 1 92.06 72 ILE B CA 1
ATOM 1779 C C . ILE B 1 72 ? -0.242 14.547 9.102 1 92.06 72 ILE B C 1
ATOM 1781 O O . ILE B 1 72 ? -0.843 13.898 8.242 1 92.06 72 ILE B O 1
ATOM 1785 N N . ARG B 1 73 ? -0.825 15.508 9.773 1 94.5 73 ARG B N 1
ATOM 1786 C CA . ARG B 1 73 ? -2.193 15.953 9.516 1 94.5 73 ARG B CA 1
ATOM 1787 C C . ARG B 1 73 ? -2.293 17.469 9.547 1 94.5 73 ARG B C 1
ATOM 1789 O O . ARG B 1 73 ? -2.486 18.062 10.609 1 94.5 73 ARG B O 1
ATOM 1796 N N . PRO B 1 74 ? -2.203 18 8.336 1 89.62 74 PRO B N 1
ATOM 1797 C CA . PRO B 1 74 ? -2.432 19.438 8.297 1 89.62 74 PRO B CA 1
ATOM 1798 C C . PRO B 1 74 ? -3.859 19.828 8.688 1 89.62 74 PRO B C 1
ATOM 1800 O O . PRO B 1 74 ? -4.809 19.125 8.328 1 89.62 74 PRO B O 1
ATOM 1803 N N . GLU B 1 75 ? -4.004 20.766 9.523 1 86 75 GLU B N 1
ATOM 1804 C CA . GLU B 1 75 ? -5.324 21.266 9.875 1 86 75 GLU B CA 1
ATOM 1805 C C . GLU B 1 75 ? -5.812 22.297 8.852 1 86 75 GLU B C 1
ATOM 1807 O O . GLU B 1 75 ? -5.188 23.328 8.656 1 86 75 GLU B O 1
ATOM 1812 N N . ARG B 1 76 ? -6.77 21.906 8.156 1 83.19 76 ARG B N 1
ATOM 1813 C CA . ARG B 1 76 ? -7.355 22.797 7.152 1 83.19 76 ARG B CA 1
ATOM 1814 C C . ARG B 1 76 ? -8.867 22.875 7.309 1 83.19 76 ARG B C 1
ATOM 1816 O O . ARG B 1 76 ? -9.469 22.094 8.039 1 83.19 76 ARG B O 1
ATOM 1823 N N . ARG B 1 77 ? -9.367 23.891 6.723 1 85.31 77 ARG B N 1
ATOM 1824 C CA . ARG B 1 77 ? -10.828 23.969 6.668 1 85.31 77 ARG B CA 1
ATOM 1825 C C . ARG B 1 77 ? -11.406 22.891 5.758 1 85.31 77 ARG B C 1
ATOM 1827 O O . ARG B 1 77 ? -10.867 22.641 4.676 1 85.31 77 ARG B O 1
ATOM 1834 N N . GLY B 1 78 ? -12.391 22.281 6.242 1 85.88 78 GLY B N 1
ATOM 1835 C CA . GLY B 1 78 ? -13.031 21.25 5.438 1 85.88 78 GLY B CA 1
ATOM 1836 C C . GLY B 1 78 ? -12.523 19.859 5.734 1 85.88 78 GLY B C 1
ATOM 1837 O O . GLY B 1 78 ? -12.414 19.469 6.898 1 85.88 78 GLY B O 1
ATOM 1838 N N . TRP B 1 79 ? -12.219 19.094 4.625 1 86.56 79 TRP B N 1
ATOM 1839 C CA . TRP B 1 79 ? -11.789 17.703 4.785 1 86.56 79 TRP B CA 1
ATOM 1840 C C . TRP B 1 79 ? -10.289 17.625 5.059 1 86.56 79 TRP B C 1
ATOM 1842 O O . TRP B 1 79 ? -9.492 18.281 4.379 1 86.56 79 TRP B O 1
ATOM 1852 N N . ASN B 1 80 ? -9.945 16.844 6.008 1 88.69 80 ASN B N 1
ATOM 1853 C CA . ASN B 1 80 ? -8.547 16.625 6.348 1 88.69 80 ASN B CA 1
ATOM 1854 C C . ASN B 1 80 ? -8.047 15.281 5.84 1 88.69 80 ASN B C 1
ATOM 1856 O O . ASN B 1 80 ? -8.602 14.242 6.199 1 88.69 80 ASN B O 1
ATOM 1860 N N . VAL B 1 81 ? -7.055 15.336 5.059 1 92.44 81 VAL B N 1
ATOM 1861 C CA . VAL B 1 81 ? -6.355 14.133 4.641 1 92.44 81 VAL B CA 1
ATOM 1862 C C . VAL B 1 81 ? -5.246 13.805 5.637 1 92.44 81 VAL B C 1
ATOM 1864 O O . VAL B 1 81 ? -4.523 14.695 6.086 1 92.44 81 VAL B O 1
ATOM 1867 N N . GLU B 1 82 ? -5.195 12.586 6.023 1 95.44 82 GLU B N 1
ATOM 1868 C CA . GLU B 1 82 ? -4.102 12.141 6.879 1 95.44 82 GLU B CA 1
ATOM 1869 C C . GLU B 1 82 ? -2.965 11.539 6.055 1 95.44 82 GLU B C 1
ATOM 1871 O O . GLU B 1 82 ? -3.207 10.758 5.133 1 95.44 82 GLU B O 1
ATOM 1876 N N . TYR B 1 83 ? -1.726 11.922 6.402 1 93.44 83 TYR B N 1
ATOM 1877 C CA . TYR B 1 83 ? -0.549 11.438 5.688 1 93.44 83 TYR B CA 1
ATOM 1878 C C . TYR B 1 83 ? 0.286 10.516 6.57 1 93.44 83 TYR B C 1
ATOM 1880 O O . TYR B 1 83 ? 0.7 10.906 7.664 1 93.44 83 TYR B O 1
ATOM 1888 N N . PHE B 1 84 ? 0.471 9.328 6.051 1 93.19 84 PHE B N 1
ATOM 1889 C CA . PHE B 1 84 ? 1.257 8.359 6.801 1 93.19 84 PHE B CA 1
ATOM 1890 C C . PHE B 1 84 ? 2.473 7.91 6 1 93.19 84 PHE B C 1
ATOM 1892 O O . PHE B 1 84 ? 2.379 7.699 4.789 1 93.19 84 PHE B O 1
ATOM 1899 N N . ILE B 1 85 ? 3.602 7.832 6.691 1 86.81 85 ILE B N 1
ATOM 1900 C CA . ILE B 1 85 ? 4.816 7.234 6.145 1 86.81 85 ILE B CA 1
ATOM 1901 C C . ILE B 1 85 ? 5.195 6 6.961 1 86.81 85 ILE B C 1
ATOM 1903 O O . ILE B 1 85 ? 5.258 6.059 8.195 1 86.81 85 ILE B O 1
ATOM 1907 N N . SER B 1 86 ? 5.305 4.957 6.301 1 84.56 86 SER B N 1
ATOM 1908 C CA . SER B 1 86 ? 5.809 3.732 6.91 1 84.56 86 SER B CA 1
ATOM 1909 C C . SER B 1 86 ? 6.984 3.164 6.125 1 84.56 86 SER B C 1
ATOM 1911 O O . SER B 1 86 ? 6.793 2.461 5.129 1 84.56 86 SER B O 1
ATOM 1913 N N . GLY B 1 87 ? 8.242 3.525 6.301 1 65.31 87 GLY B N 1
ATOM 1914 C CA . GLY B 1 87 ? 9.43 3.076 5.586 1 65.31 87 GLY B CA 1
ATOM 1915 C C . GLY B 1 87 ? 10.492 2.49 6.496 1 65.31 87 GLY B C 1
ATOM 1916 O O . GLY B 1 87 ? 11.68 2.574 6.199 1 65.31 87 GLY B O 1
ATOM 1917 N N . CYS B 1 88 ? 10.234 1.823 7.637 1 55.44 88 CYS B N 1
ATOM 1918 C CA . CYS B 1 88 ? 11.234 1.545 8.656 1 55.44 88 CYS B CA 1
ATOM 1919 C C . CYS B 1 88 ? 11.93 0.214 8.391 1 55.44 88 CYS B C 1
ATOM 1921 O O . CYS B 1 88 ? 12.625 -0.315 9.258 1 55.44 88 CYS B O 1
ATOM 1923 N N . THR B 1 89 ? 11.891 -0.245 7.289 1 52.81 89 THR B N 1
ATOM 1924 C CA . THR B 1 89 ? 12.445 -1.589 7.379 1 52.81 89 THR B CA 1
ATOM 1925 C C . THR B 1 89 ? 13.961 -1.555 7.219 1 52.81 89 THR B C 1
ATOM 1927 O O . THR B 1 89 ? 14.695 -2.002 8.102 1 52.81 89 THR B O 1
ATOM 1930 N N . ASN B 1 90 ? 14.664 -1.337 6.066 1 52.06 90 ASN B N 1
ATOM 1931 C CA . ASN B 1 90 ? 16.062 -1.738 5.914 1 52.06 90 ASN B CA 1
ATOM 1932 C C . ASN B 1 90 ? 17 -0.725 6.551 1 52.06 90 ASN B C 1
ATOM 1934 O O . ASN B 1 90 ? 17.969 -1.103 7.227 1 52.06 90 ASN B O 1
ATOM 1938 N N . PHE B 1 91 ? 16.875 0.493 6.336 1 58 91 PHE B N 1
ATOM 1939 C CA . PHE B 1 91 ? 17.734 1.539 6.883 1 58 91 PHE B CA 1
ATOM 1940 C C . PHE B 1 91 ? 16.906 2.543 7.688 1 58 91 PHE B C 1
ATOM 1942 O O . PHE B 1 91 ? 15.828 2.945 7.262 1 58 91 PHE B O 1
ATOM 1949 N N . ILE B 1 92 ? 17.344 2.643 9.008 1 59.25 92 ILE B N 1
ATOM 1950 C CA . ILE B 1 92 ? 16.641 3.549 9.906 1 59.25 92 ILE B CA 1
ATOM 1951 C C . ILE B 1 92 ? 17.266 4.938 9.844 1 59.25 92 ILE B C 1
ATOM 1953 O O . ILE B 1 92 ? 18.5 5.07 9.883 1 59.25 92 ILE B O 1
ATOM 1957 N N . ASN B 1 93 ? 16.578 5.977 9.578 1 65.12 93 ASN B N 1
ATOM 1958 C CA . ASN B 1 93 ? 16.984 7.375 9.609 1 65.12 93 ASN B CA 1
ATOM 1959 C C . ASN B 1 93 ? 16.125 8.195 10.57 1 65.12 93 ASN B C 1
ATOM 1961 O O . ASN B 1 93 ? 14.984 8.547 10.242 1 65.12 93 ASN B O 1
ATOM 1965 N N . PRO B 1 94 ? 16.656 8.586 11.727 1 69.06 94 PRO B N 1
ATOM 1966 C CA . PRO B 1 94 ? 15.875 9.312 12.719 1 69.06 94 PRO B CA 1
ATOM 1967 C C . PRO B 1 94 ? 15.891 10.82 12.492 1 69.06 94 PRO B C 1
ATOM 1969 O O . PRO B 1 94 ? 15.266 11.57 13.25 1 69.06 94 PRO B O 1
ATOM 1972 N N . SER B 1 95 ? 16.516 11.281 11.445 1 70.62 95 SER B N 1
ATOM 1973 C CA . SER B 1 95 ? 16.641 12.719 11.227 1 70.62 95 SER B CA 1
ATOM 1974 C C . SER B 1 95 ? 15.305 13.352 10.898 1 70.62 95 SER B C 1
ATOM 1976 O O . SER B 1 95 ? 14.539 12.828 10.078 1 70.62 95 SER B O 1
ATOM 1978 N N . LEU B 1 96 ? 14.93 14.438 11.633 1 73.94 96 LEU B N 1
ATOM 1979 C CA . LEU B 1 96 ? 13.758 15.25 11.328 1 73.94 96 LEU B CA 1
ATOM 1980 C C . LEU B 1 96 ? 14.172 16.625 10.797 1 73.94 96 LEU B C 1
ATOM 1982 O O . LEU B 1 96 ? 13.633 17.641 11.219 1 73.94 96 LEU B O 1
ATOM 1986 N N . ILE B 1 97 ? 15.094 16.609 9.852 1 75.62 97 ILE B N 1
ATOM 1987 C CA . ILE B 1 97 ? 15.727 17.828 9.375 1 75.62 97 ILE B CA 1
ATOM 1988 C C . ILE B 1 97 ? 14.703 18.688 8.633 1 75.62 97 ILE B C 1
ATOM 1990 O O . ILE B 1 97 ? 14.875 19.906 8.516 1 75.62 97 ILE B O 1
ATOM 1994 N N . HIS B 1 98 ? 13.562 18.141 8.25 1 78.75 98 HIS B N 1
ATOM 1995 C CA . HIS B 1 98 ? 12.586 18.906 7.473 1 78.75 98 HIS B CA 1
ATOM 1996 C C . HIS B 1 98 ? 11.297 19.125 8.266 1 78.75 98 HIS B C 1
ATOM 1998 O O . HIS B 1 98 ? 10.242 19.375 7.68 1 78.75 98 HIS B O 1
ATOM 2004 N N . ARG B 1 99 ? 11.344 18.938 9.5 1 75 99 ARG B N 1
ATOM 2005 C CA . ARG B 1 99 ? 10.172 19.141 10.344 1 75 99 ARG B CA 1
ATOM 2006 C C . ARG B 1 99 ? 9.594 20.531 10.164 1 75 99 ARG B C 1
ATOM 2008 O O . ARG B 1 99 ? 8.375 20.703 10.133 1 75 99 ARG B O 1
ATOM 2015 N N . ARG B 1 100 ? 10.469 21.484 9.922 1 78.62 100 ARG B N 1
ATOM 2016 C CA . ARG B 1 100 ? 10.031 22.891 9.875 1 78.62 100 ARG B CA 1
ATOM 2017 C C . ARG B 1 100 ? 9.359 23.203 8.539 1 78.62 100 ARG B C 1
ATOM 2019 O O . ARG B 1 100 ? 8.695 24.234 8.406 1 78.62 100 ARG B O 1
ATOM 2026 N N . SER B 1 101 ? 9.562 22.281 7.613 1 79.12 101 SER B N 1
ATOM 2027 C CA . SER B 1 101 ? 8.961 22.531 6.305 1 79.12 101 SER B CA 1
ATOM 2028 C C . SER B 1 101 ? 7.516 22.047 6.262 1 79.12 101 SER B C 1
ATOM 2030 O O . SER B 1 101 ? 6.789 22.344 5.309 1 79.12 101 SER B O 1
ATOM 2032 N N . LEU B 1 102 ? 7.125 21.375 7.262 1 80.69 102 LEU B N 1
ATOM 2033 C CA . LEU B 1 102 ? 5.754 20.891 7.316 1 80.69 102 LEU B CA 1
ATOM 2034 C C . LEU B 1 102 ? 4.789 22 7.703 1 80.69 102 LEU B C 1
ATOM 2036 O O . LEU B 1 102 ? 5.184 22.984 8.344 1 80.69 102 LEU B O 1
ATOM 2040 N N . PRO B 1 103 ? 3.543 21.875 7.25 1 79.44 103 PRO B N 1
ATOM 2041 C CA . PRO B 1 103 ? 2.553 22.812 7.793 1 79.44 103 PRO B CA 1
ATOM 2042 C C . PRO B 1 103 ? 2.566 22.859 9.32 1 79.44 103 PRO B C 1
ATOM 2044 O O . PRO B 1 103 ? 2.848 21.859 9.969 1 79.44 103 PRO B O 1
ATOM 2047 N N . ARG B 1 104 ? 2.201 23.969 9.797 1 82.38 104 ARG B N 1
ATOM 2048 C CA . ARG B 1 104 ? 2.246 24.172 11.242 1 82.38 104 ARG B CA 1
ATOM 2049 C C . ARG B 1 104 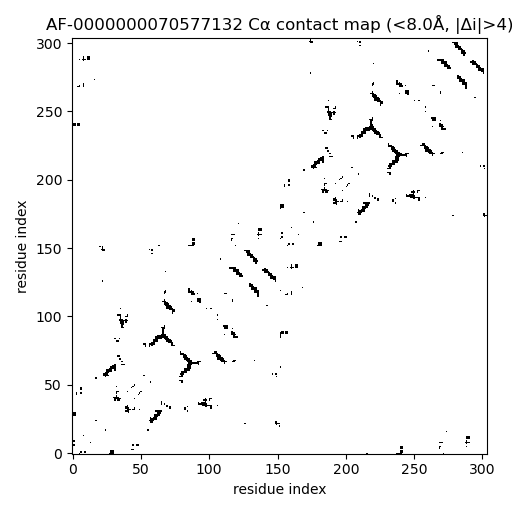? 1.385 23.156 11.969 1 82.38 104 ARG B C 1
ATOM 2051 O O . ARG B 1 104 ? 0.266 22.859 11.547 1 82.38 104 ARG B O 1
ATOM 2058 N N . ASN B 1 105 ? 1.941 22.547 13.055 1 84.12 105 ASN B N 1
ATOM 2059 C CA . ASN B 1 105 ? 1.268 21.641 13.984 1 84.12 105 ASN B CA 1
ATOM 2060 C C . ASN B 1 105 ? 0.719 20.406 13.266 1 84.12 105 ASN B C 1
ATOM 2062 O O . ASN B 1 105 ? -0.298 19.844 13.68 1 84.12 105 ASN B O 1
ATOM 2066 N N . SER B 1 106 ? 1.44 20.031 12.227 1 85.94 106 SER B N 1
ATOM 2067 C CA . SER B 1 106 ? 0.875 18.953 11.422 1 85.94 106 SER B CA 1
ATOM 2068 C C . SER B 1 106 ? 1.549 17.625 11.742 1 85.94 106 SER B C 1
ATOM 2070 O O . SER B 1 106 ? 0.992 16.562 11.469 1 85.94 106 SER B O 1
ATOM 2072 N N . LEU B 1 107 ? 2.719 17.625 12.258 1 89.06 107 LEU B N 1
ATOM 2073 C CA . LEU B 1 107 ? 3.402 16.391 12.586 1 89.06 107 LEU B CA 1
ATOM 2074 C C . LEU B 1 107 ? 2.834 15.773 13.867 1 89.06 107 LEU B C 1
ATOM 2076 O O . LEU B 1 107 ? 3.143 16.234 14.969 1 89.06 107 LEU B O 1
ATOM 2080 N N . LYS B 1 108 ? 2.109 14.719 13.828 1 90.94 108 LYS B N 1
ATOM 2081 C CA . LYS B 1 108 ? 1.429 14.109 14.961 1 90.94 108 LYS B CA 1
ATOM 2082 C C . LYS B 1 108 ? 2.264 12.984 15.562 1 90.94 108 LYS B C 1
ATOM 2084 O O . LYS B 1 108 ? 2.068 12.609 16.719 1 90.94 108 LYS B O 1
ATOM 2089 N N . PHE B 1 109 ? 3.117 12.516 14.789 1 91.44 109 PHE B N 1
ATOM 2090 C CA . PHE B 1 109 ? 3.945 11.406 15.266 1 91.44 109 PHE B CA 1
ATOM 2091 C C . PHE B 1 109 ? 5.141 11.203 14.344 1 91.44 109 PHE B C 1
ATOM 2093 O O . PHE B 1 109 ? 5.012 11.273 13.117 1 91.44 109 PHE B O 1
ATOM 2100 N N . ALA B 1 110 ? 6.281 10.977 14.898 1 84.94 110 ALA B N 1
ATOM 2101 C CA . ALA B 1 110 ? 7.484 10.562 14.188 1 84.94 110 ALA B CA 1
ATOM 2102 C C . ALA B 1 110 ? 8.328 9.617 15.031 1 84.94 110 ALA B C 1
ATOM 2104 O O . ALA B 1 110 ? 8.5 9.828 16.234 1 84.94 110 ALA B O 1
ATOM 2105 N N . TRP B 1 111 ? 8.805 8.594 14.391 1 81.81 111 TRP B N 1
ATOM 2106 C CA . TRP B 1 111 ? 9.57 7.602 15.141 1 81.81 111 TRP B CA 1
ATOM 2107 C C . TRP B 1 111 ? 10.562 6.879 14.234 1 81.81 111 TRP B C 1
ATOM 2109 O O . TRP B 1 111 ? 10.227 6.508 13.109 1 81.81 111 TRP B O 1
ATOM 2119 N N . ALA B 1 112 ? 11.727 6.832 14.695 1 75.88 112 ALA B N 1
ATOM 2120 C CA . ALA B 1 112 ? 12.75 5.977 14.094 1 75.88 112 ALA B CA 1
ATOM 2121 C C . ALA B 1 112 ? 13.672 5.391 15.164 1 75.88 112 ALA B C 1
ATOM 2123 O O . ALA B 1 112 ? 14.062 6.086 16.109 1 75.88 112 ALA B O 1
ATOM 2124 N N . SER B 1 113 ? 13.727 4.137 15.109 1 68.06 113 SER B N 1
ATOM 2125 C CA . SER B 1 113 ? 14.664 3.561 16.078 1 68.06 113 SER B CA 1
ATOM 2126 C C . SER B 1 113 ? 15.781 2.807 15.367 1 68.06 113 SER B C 1
ATOM 2128 O O . SER B 1 113 ? 15.531 1.844 14.641 1 68.06 113 SER B O 1
ATOM 2130 N N . VAL B 1 114 ? 16.922 3.328 15.656 1 60.66 114 VAL B N 1
ATOM 2131 C CA . VAL B 1 114 ? 18.109 2.689 15.094 1 60.66 114 VAL B CA 1
ATOM 2132 C C . VAL B 1 114 ? 18.359 1.354 15.789 1 60.66 114 VAL B C 1
ATOM 2134 O O . VAL B 1 114 ? 19.109 0.514 15.297 1 60.66 114 VAL B O 1
ATOM 2137 N N . PHE B 1 115 ? 17.672 1.249 16.828 1 58.41 115 PHE B N 1
ATOM 2138 C CA . PHE B 1 115 ? 17.906 0.044 17.625 1 58.41 115 PHE B CA 1
ATOM 2139 C C . PHE B 1 115 ? 16.812 -0.987 17.359 1 58.41 115 PHE B C 1
ATOM 2141 O O . PHE B 1 115 ? 16.875 -2.107 17.875 1 58.41 115 PHE B O 1
ATOM 2148 N N . SER B 1 116 ? 15.898 -0.572 16.562 1 61.69 116 SER B N 1
ATOM 2149 C CA . SER B 1 116 ? 14.812 -1.495 16.266 1 61.69 116 SER B CA 1
ATOM 2150 C C . SER B 1 116 ? 14.836 -1.91 14.797 1 61.69 116 SER B C 1
ATOM 2152 O O . SER B 1 116 ? 15.508 -1.28 13.977 1 61.69 116 SER B O 1
ATOM 2154 N N . TYR B 1 117 ? 14.453 -3.1 14.594 1 63.66 117 TYR B N 1
ATOM 2155 C CA . TYR B 1 117 ? 14.383 -3.629 13.234 1 63.66 117 TYR B CA 1
ATOM 2156 C C . TYR B 1 117 ? 13.258 -2.973 12.453 1 63.66 117 TYR B C 1
ATOM 2158 O O . TYR B 1 117 ? 12.711 -3.568 11.516 1 63.66 117 TYR B O 1
ATOM 2166 N N . GLY B 1 118 ? 12.969 -1.712 13 1 72.94 118 GLY B N 1
ATOM 2167 C CA . GLY B 1 118 ? 11.953 -0.995 12.242 1 72.94 118 GLY B CA 1
ATOM 2168 C C . GLY B 1 118 ? 10.555 -1.151 12.805 1 72.94 118 GLY B C 1
ATOM 2169 O O . GLY B 1 118 ? 10.391 -1.438 13.992 1 72.94 118 GLY B O 1
ATOM 2170 N N . GLY B 1 119 ? 9.617 -0.699 12.047 1 78.81 119 GLY B N 1
ATOM 2171 C CA . GLY B 1 119 ? 8.211 -0.759 12.43 1 78.81 119 GLY B CA 1
ATOM 2172 C C . GLY B 1 119 ? 7.285 -1.013 11.25 1 78.81 119 GLY B C 1
ATOM 2173 O O . GLY B 1 119 ? 7.746 -1.222 10.125 1 78.81 119 GLY B O 1
ATOM 2174 N N . PHE B 1 120 ? 6.016 -1.19 11.609 1 83.5 120 PHE B N 1
ATOM 2175 C CA . PHE B 1 120 ? 5.016 -1.395 10.57 1 83.5 120 PHE B CA 1
ATOM 2176 C C . PHE B 1 120 ? 3.693 -0.737 10.961 1 83.5 120 PHE B C 1
ATOM 2178 O O . PHE B 1 120 ? 3.49 -0.375 12.117 1 83.5 120 PHE B O 1
ATOM 2185 N N . ALA B 1 121 ? 2.943 -0.55 9.953 1 88.69 121 ALA B N 1
ATOM 2186 C CA . ALA B 1 121 ? 1.601 -0.012 10.156 1 88.69 121 ALA B CA 1
ATOM 2187 C C . ALA B 1 121 ? 0.543 -1.103 10.008 1 88.69 121 ALA B C 1
ATOM 2189 O O . ALA B 1 121 ? 0.652 -1.962 9.133 1 88.69 121 ALA B O 1
ATOM 2190 N N . TYR B 1 122 ? -0.387 -1.052 10.93 1 89.44 122 TYR B N 1
ATOM 2191 C CA . TYR B 1 122 ? -1.555 -1.924 10.883 1 89.44 122 TYR B CA 1
ATOM 2192 C C . TYR B 1 122 ? -2.838 -1.11 10.758 1 89.44 122 TYR B C 1
ATOM 2194 O O . TYR B 1 122 ? -3.045 -0.149 11.5 1 89.44 122 TYR B O 1
ATOM 2202 N N . MET B 1 123 ? -3.658 -1.539 9.75 1 92.62 123 MET B N 1
ATOM 2203 C CA . MET B 1 123 ? -4.906 -0.807 9.547 1 92.62 123 MET B CA 1
ATOM 2204 C C . MET B 1 123 ? -6.109 -1.74 9.648 1 92.62 123 MET B C 1
ATOM 2206 O O . MET B 1 123 ? -6.09 -2.844 9.102 1 92.62 123 MET B O 1
ATOM 2210 N N . GLU B 1 124 ? -7.082 -1.258 10.367 1 92.94 124 GLU B N 1
ATOM 2211 C CA . GLU B 1 124 ? -8.383 -1.925 10.445 1 92.94 124 GLU B CA 1
ATOM 2212 C C . GLU B 1 124 ? -9.492 -1.045 9.875 1 92.94 124 GLU B C 1
ATOM 2214 O O . GLU B 1 124 ? -9.672 0.093 10.312 1 92.94 124 GLU B O 1
ATOM 2219 N N . VAL B 1 125 ? -10.133 -1.599 8.883 1 93.44 125 VAL B N 1
ATOM 2220 C CA . VAL B 1 125 ? -11.219 -0.868 8.242 1 93.44 125 VAL B CA 1
ATOM 2221 C C . VAL B 1 125 ? -12.555 -1.529 8.586 1 93.44 125 VAL B C 1
ATOM 2223 O O . VAL B 1 125 ? -12.789 -2.688 8.227 1 93.44 125 VAL B O 1
ATOM 2226 N N . ALA B 1 126 ? -13.375 -0.811 9.305 1 92.38 126 ALA B N 1
ATOM 2227 C CA . ALA B 1 126 ? -14.727 -1.234 9.664 1 92.38 126 ALA B CA 1
ATOM 2228 C C . ALA B 1 126 ? -15.773 -0.296 9.062 1 92.38 126 ALA B C 1
ATOM 2230 O O . ALA B 1 126 ? -15.422 0.682 8.391 1 92.38 126 ALA B O 1
ATOM 2231 N N . GLU B 1 127 ? -16.984 -0.646 9.266 1 90.12 127 GLU B N 1
ATOM 2232 C CA . GLU B 1 127 ? -18.062 0.14 8.688 1 90.12 127 GLU B CA 1
ATOM 2233 C C . GLU B 1 127 ? -18.078 1.56 9.25 1 90.12 127 GLU B C 1
ATOM 2235 O O . GLU B 1 127 ? -18.359 2.516 8.523 1 90.12 127 GLU B O 1
ATOM 2240 N N . ASP B 1 128 ? -17.672 1.681 10.477 1 91.81 128 ASP B N 1
ATOM 2241 C CA . ASP B 1 128 ? -17.891 2.975 11.109 1 91.81 128 ASP B CA 1
ATOM 2242 C C . ASP B 1 128 ? -16.562 3.674 11.414 1 91.81 128 ASP B C 1
ATOM 2244 O O . ASP B 1 128 ? -16.547 4.855 11.766 1 91.81 128 ASP B O 1
ATOM 2248 N N . SER B 1 129 ? -15.5 2.891 11.273 1 94.25 129 SER B N 1
ATOM 2249 C CA . SER B 1 129 ? -14.219 3.521 11.578 1 94.25 129 SER B CA 1
ATOM 2250 C C . SER B 1 129 ? -13.07 2.816 10.875 1 94.25 129 SER B C 1
ATOM 2252 O O . SER B 1 129 ? -13.156 1.626 10.562 1 94.25 129 SER B O 1
ATOM 2254 N N . MET B 1 130 ? -12.102 3.586 10.625 1 95.5 130 MET B N 1
ATOM 2255 C CA . MET B 1 130 ? -10.828 3.084 10.125 1 95.5 130 MET B CA 1
ATOM 2256 C C . MET B 1 130 ? -9.688 3.49 11.047 1 95.5 130 MET B C 1
ATOM 2258 O O . MET B 1 130 ? -9.477 4.68 11.297 1 95.5 130 MET B O 1
ATOM 2262 N N . ALA B 1 131 ? -9.031 2.482 11.555 1 95.62 131 ALA B N 1
ATOM 2263 C CA . ALA B 1 131 ? -7.965 2.76 12.516 1 95.62 131 ALA B CA 1
ATOM 2264 C C . ALA B 1 131 ? -6.605 2.336 11.969 1 95.62 131 ALA B C 1
ATOM 2266 O O . ALA B 1 131 ? -6.48 1.276 11.352 1 95.62 131 ALA B O 1
ATOM 2267 N N . ILE B 1 132 ? -5.605 3.191 12.172 1 94.19 132 ILE B N 1
ATOM 2268 C CA . ILE B 1 132 ? -4.23 2.832 11.852 1 94.19 132 ILE B CA 1
ATOM 2269 C C . ILE B 1 132 ? -3.385 2.82 13.117 1 94.19 132 ILE B C 1
ATOM 2271 O O . ILE B 1 132 ? -3.512 3.709 13.969 1 94.19 132 ILE B O 1
ATOM 2275 N N . THR B 1 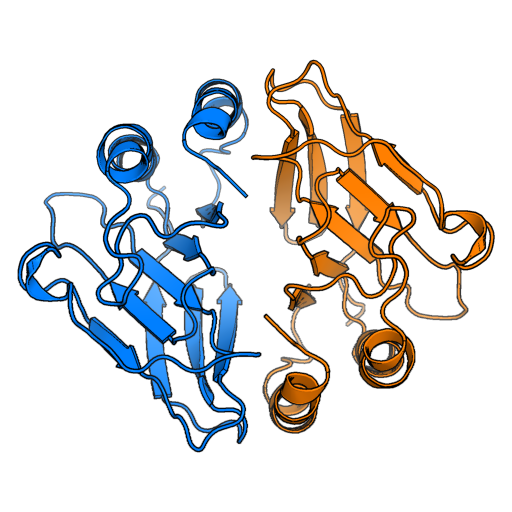133 ? -2.625 1.78 13.25 1 91.88 133 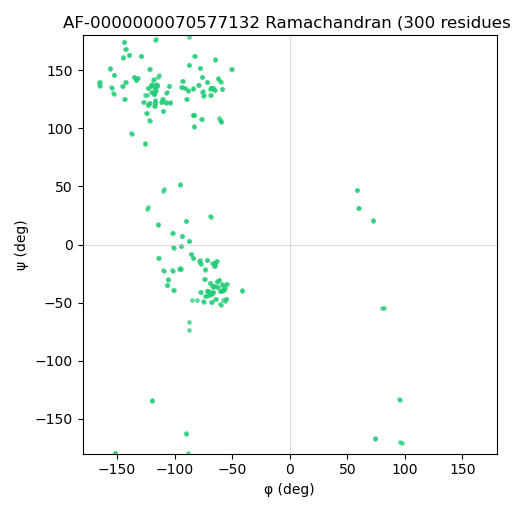THR B N 1
ATOM 2276 C CA . THR B 1 133 ? -1.714 1.636 14.383 1 91.88 133 THR B CA 1
ATOM 2277 C C . THR B 1 133 ? -0.288 1.387 13.898 1 91.88 133 THR B C 1
ATOM 2279 O O . THR B 1 133 ? -0.057 0.529 13.047 1 91.88 133 THR B O 1
ATOM 2282 N N . PHE B 1 134 ? 0.616 2.16 14.406 1 89.44 134 PHE B N 1
ATOM 2283 C CA . PHE B 1 134 ? 2.033 1.913 14.172 1 89.44 134 PHE B CA 1
ATOM 2284 C C . PHE B 1 134 ? 2.619 1.031 15.273 1 89.44 134 PHE B C 1
ATOM 2286 O O . PHE B 1 134 ? 2.371 1.261 16.453 1 89.44 134 PHE B O 1
ATOM 2293 N N . TYR B 1 135 ? 3.361 0.096 14.82 1 85.19 135 TYR B N 1
ATOM 2294 C CA . TYR B 1 135 ? 4.055 -0.819 15.719 1 85.19 135 TYR B CA 1
ATOM 2295 C C . TYR B 1 135 ? 5.559 -0.776 15.484 1 85.19 135 TYR B C 1
ATOM 2297 O O . TYR B 1 135 ? 6.016 -0.536 14.367 1 85.19 135 TYR B O 1
ATOM 2305 N N . ASP B 1 136 ? 6.246 -1.066 16.594 1 81.12 136 ASP B N 1
ATOM 2306 C CA . ASP B 1 136 ? 7.645 -1.401 16.359 1 81.12 136 ASP B CA 1
ATOM 2307 C C . ASP B 1 136 ? 7.812 -2.893 16.078 1 81.12 136 ASP B C 1
ATOM 2309 O O . ASP B 1 136 ? 6.832 -3.637 16.031 1 81.12 136 ASP B O 1
ATOM 2313 N N . SER B 1 137 ? 8.984 -3.316 15.828 1 76.06 137 SER B N 1
ATOM 2314 C CA . SER B 1 137 ? 9.25 -4.691 15.422 1 76.06 137 SER B CA 1
ATOM 2315 C C . SER B 1 137 ? 8.898 -5.676 16.531 1 76.06 137 SER B C 1
ATOM 2317 O O . SER B 1 137 ? 8.742 -6.871 16.281 1 76.06 137 SER B O 1
ATOM 2319 N N . GLY B 1 138 ? 8.781 -5.188 17.766 1 74.06 138 GLY B N 1
ATOM 2320 C CA . GLY B 1 138 ? 8.406 -6.012 18.891 1 74.06 138 GLY B CA 1
ATOM 2321 C C . GLY B 1 138 ? 6.918 -5.992 19.172 1 74.06 138 GLY B C 1
ATOM 2322 O O . GLY B 1 138 ? 6.477 -6.43 20.25 1 74.06 138 GLY B O 1
ATOM 2323 N N . ALA B 1 139 ? 6.199 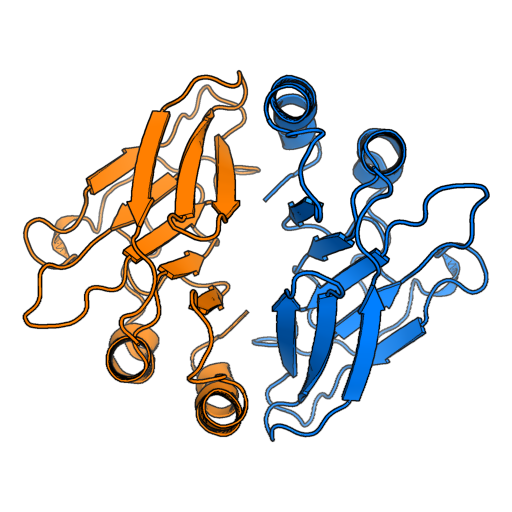-5.383 18.297 1 79.56 139 ALA B N 1
ATOM 2324 C CA . ALA B 1 139 ? 4.742 -5.32 18.359 1 79.56 139 ALA B CA 1
ATOM 2325 C C . ALA B 1 139 ? 4.289 -4.379 19.484 1 79.56 139 ALA B C 1
ATOM 2327 O O . ALA B 1 139 ? 3.203 -4.547 20.031 1 79.56 139 ALA B O 1
ATOM 2328 N N . LYS B 1 140 ? 5.18 -3.582 19.812 1 84.19 140 LYS B N 1
ATOM 2329 C CA . LYS B 1 140 ? 4.758 -2.514 20.719 1 84.19 140 LYS B CA 1
ATOM 2330 C C . LYS B 1 140 ? 4.043 -1.402 19.953 1 84.19 140 LYS B C 1
ATOM 2332 O O . LYS B 1 140 ? 4.516 -0.964 18.891 1 84.19 140 LYS B O 1
ATOM 2337 N N . VAL B 1 141 ? 2.924 -0.932 20.578 1 89.69 141 VAL B N 1
ATOM 2338 C CA . VAL B 1 141 ? 2.162 0.143 19.953 1 89.69 141 VAL B CA 1
ATOM 2339 C C . VAL B 1 141 ? 2.906 1.467 20.125 1 89.69 141 VAL B C 1
ATOM 2341 O O . VAL B 1 141 ? 3.281 1.841 21.234 1 89.69 141 VAL B O 1
ATOM 2344 N N . LEU B 1 142 ? 3.08 2.133 19 1 89.94 142 LEU B N 1
ATOM 2345 C CA . LEU B 1 142 ? 3.803 3.4 19.031 1 89.94 142 LEU B CA 1
ATOM 2346 C C . LEU B 1 142 ? 2.844 4.574 18.859 1 89.94 142 LEU B C 1
ATOM 2348 O O . LEU B 1 142 ? 3.076 5.652 19.406 1 89.94 142 LEU B O 1
ATOM 2352 N N . HIS B 1 143 ? 1.839 4.395 18.078 1 93.62 143 HIS B N 1
ATOM 2353 C CA . HIS B 1 143 ? 0.92 5.465 17.719 1 93.62 143 HIS B CA 1
ATOM 2354 C C . HIS B 1 143 ? -0.363 4.91 17.109 1 93.62 143 HIS B C 1
ATOM 2356 O O . HIS B 1 143 ? -0.327 3.928 16.375 1 93.62 143 HIS B O 1
ATOM 2362 N N . GLU B 1 144 ? -1.478 5.543 17.516 1 96.19 144 GLU B N 1
ATOM 2363 C CA . GLU B 1 144 ? -2.768 5.141 16.953 1 96.19 144 GLU B CA 1
ATOM 2364 C C . GLU B 1 144 ? -3.568 6.352 16.484 1 96.19 144 GLU B C 1
ATOM 2366 O O . GLU B 1 144 ? -3.525 7.41 17.125 1 96.19 144 GLU B O 1
ATOM 2371 N N . ASN B 1 145 ? -4.27 6.16 15.398 1 95.94 145 ASN B N 1
ATOM 2372 C CA . ASN B 1 145 ? -5.18 7.172 14.875 1 95.94 145 ASN B CA 1
ATOM 2373 C C . ASN B 1 145 ? -6.441 6.543 14.289 1 95.94 145 ASN B C 1
ATOM 2375 O O . ASN B 1 145 ? -6.375 5.504 13.633 1 95.94 145 ASN B O 1
ATOM 2379 N N . VAL B 1 146 ? -7.562 7.223 14.562 1 96.44 146 VAL B N 1
ATOM 2380 C CA . VAL B 1 146 ? -8.836 6.734 14.047 1 96.44 146 VAL B CA 1
ATOM 2381 C C . VAL B 1 146 ? -9.43 7.762 13.086 1 96.44 146 VAL B C 1
ATOM 2383 O O . VAL B 1 146 ? -9.43 8.961 13.375 1 96.44 146 VAL B O 1
ATOM 2386 N N . MET B 1 147 ? -9.898 7.273 11.961 1 95.38 147 MET B N 1
ATOM 2387 C CA . MET B 1 147 ? -10.516 8.117 10.945 1 95.38 147 MET B CA 1
ATOM 2388 C C . MET B 1 147 ? -11.977 7.734 10.727 1 95.38 147 MET B C 1
ATOM 2390 O O . MET B 1 147 ? -12.32 6.551 10.75 1 95.38 147 MET B O 1
ATOM 2394 N N . LYS B 1 148 ? -12.766 8.703 10.523 1 91.81 148 LYS B N 1
ATOM 2395 C CA . LYS B 1 148 ? -14.18 8.484 10.234 1 91.81 148 LYS B CA 1
ATOM 2396 C C . LYS B 1 148 ? -14.406 8.289 8.734 1 91.81 148 LYS B C 1
ATOM 2398 O O . LYS B 1 148 ? -13.594 8.734 7.914 1 91.81 148 LYS B O 1
ATOM 2403 N N . PRO B 1 149 ? -15.516 7.562 8.469 1 93.88 149 PRO B N 1
ATOM 2404 C CA . PRO B 1 149 ? -15.844 7.434 7.051 1 93.88 149 PRO B CA 1
ATOM 2405 C C . PRO B 1 149 ? -16.203 8.773 6.406 1 93.88 149 PRO B C 1
ATOM 2407 O O . PRO B 1 149 ? -16.547 9.727 7.109 1 93.88 149 PRO B O 1
ATOM 2410 N N . ARG B 1 150 ? -16.078 8.805 5.078 1 91.19 150 ARG B N 1
ATOM 2411 C CA . ARG B 1 150 ? -16.516 9.969 4.324 1 91.19 150 ARG B CA 1
ATOM 2412 C C . ARG B 1 150 ? -18 10.227 4.527 1 91.19 150 ARG B C 1
ATOM 2414 O O . ARG B 1 150 ? -18.781 9.281 4.656 1 91.19 150 ARG B O 1
ATOM 2421 N N . PRO B 1 151 ? -18.297 11.508 4.641 1 84.12 151 PRO B N 1
ATOM 2422 C CA . PRO B 1 151 ? -19.734 11.797 4.723 1 84.12 151 PRO B CA 1
ATOM 2423 C C . PRO B 1 151 ? -20.5 11.367 3.471 1 84.12 151 PRO B C 1
ATOM 2425 O O . PRO B 1 151 ? -19.938 11.375 2.371 1 84.12 151 PRO B O 1
ATOM 2428 N N . PRO B 1 152 ? -21.688 10.883 3.709 1 75.31 152 PRO B N 1
ATOM 2429 C CA . PRO B 1 152 ? -22.5 10.469 2.562 1 75.31 152 PRO B CA 1
ATOM 2430 C C . PRO B 1 152 ? -22.766 11.609 1.589 1 75.31 152 PRO B C 1
ATOM 2432 O O . PRO B 1 152 ? -22.812 12.773 1.994 1 75.31 152 PRO B O 1
#

Foldseek 3Di:
DDDLVNVVVCVVVVVVPDDLPFQAAEAEDADFCADLFDVGHDVSCVVRPVVVCQVSLHAEYEYENAQWWWWFWDDDPHHIYIYIYAHNADDWGQGRNHVVVHHPPGTPDIDTDPVFNGKDKDWDDDPFKIKIFIATPVRDTDDIDITGTDDD/DDDLVNVVVCVVVVVVPDDLPDQAAEAEDADFCADLFDVGHDVSCVVRPVVVCQVSLHAEYEYENAQWWWWFWDDDPHHIYIYIYAHNADDWGQDRNHVVVHHPPGTPDIDTDPPFNGKDKDWDDDPFKIKIFIATPVRDTDDIDITGTDDD

pLDDT: mean 79.83, std 14.06, range [35.72, 96.44]

Solvent-accessible surface area (backbone atoms only — not comparable to full-atom values): 16013 Å² total; per-residue (Å²): 48,50,34,76,72,21,42,58,20,42,65,67,30,42,63,84,62,52,56,86,80,46,48,70,41,77,46,72,27,36,56,34,46,69,34,35,30,87,81,22,57,32,63,61,38,47,68,64,44,46,60,51,39,41,74,67,51,28,46,32,42,40,17,28,83,48,21,21,37,36,35,36,40,54,81,56,86,79,63,58,46,36,37,38,32,47,16,13,20,84,54,58,50,70,54,55,82,23,48,82,74,45,60,77,89,11,76,76,41,75,49,48,44,83,86,42,59,19,39,47,75,45,75,48,82,53,94,74,37,35,36,42,33,34,25,37,28,82,49,43,82,73,46,75,49,77,42,70,50,49,80,130,46,52,34,76,72,18,41,58,20,42,64,66,30,41,63,85,61,52,57,86,80,46,46,70,42,78,46,72,27,37,58,36,47,70,33,34,30,87,80,22,58,32,65,61,38,47,68,65,43,46,61,51,40,43,74,68,49,27,48,32,41,39,17,27,82,48,22,22,38,35,34,36,40,52,81,56,85,79,63,57,45,36,38,37,32,46,16,13,22,84,53,58,49,69,53,56,82,22,47,82,74,45,60,76,89,11,75,76,43,75,49,47,42,83,86,43,57,19,38,47,76,46,74,47,79,54,92,71,36,35,36,41,35,34,24,37,29,82,50,44,82,74,47,78,48,78,42,70,51,49,81,130

Organism: Amblyomma americanum (NCBI:txid6943)

Radius of gyration: 18.21 Å; Cα contacts (8 Å, |Δi|>4): 753; chains: 2; bounding box: 41×51×44 Å

InterPro domains:
  IPR004843 Calcineurin-like, phosphoesterase domain [PF00149] (21-68)
  IPR029052 Metallo-dependent phosphatase-like [G3DSA:3.60.21.10] (16-151)
  IPR029052 Metallo-dependent phosphatase-like [SSF56300] (19-146)
  IPR051558 Metallophosphoesterase Purple Acid Phosphatase [PTHR10161] (21-148)

Secondary structure (DSSP, 8-state):
---TTTHHHHHHHHHHH--TT-S--EEEESS-SS-SSSS---HHHHHHTHHHHHHTT-SEEEE-SSSSEEEE----SS---EEEEE--SSS-----TTGGGSPTT-EEEEE--TTSS-EEEEEEE-SS-EEEEEEETT--EEEEEEEPPPP-/---TTTHHHHHHHHHHH--TT-S--EEEESS-SS-SSSS---HHHHHHTHHHHHHTT-SEEEE-SSSSEEEE----SSPPPEEEEE--SSS-----TTGGGSPTT-EEEEE--TTSS-EEEEEEE-SS-EEEEEEETT--EEEEEEEPPPP-